Protein AF-A0A8J6G022-F1 (afdb_monomer_lite)

Radius of gyration: 21.15 Å; chains: 1; bounding box: 50×50×63 Å

pLDDT: mean 74.92, std 22.18, range [24.94, 97.0]

Secondary structure (DSSP, 8-state):
-HHHHHHHHHHHHHHHHHHGGGSPPP-TT--TT-HHHHHHHHHHHHHHHHHH-SSHHHHHHHHHHTEETTTTEEEETTTEEEEHHHHHHTT--HHHHHHHHHHHHHHHHHT--TTHHHHHHHHHHT-TTSTT-S-HHHHHHHHHHHHHHHHHHHHHHHHSS----S---S------S-----SS----------------

Structure (mmCIF, N/CA/C/O backbone):
data_AF-A0A8J6G022-F1
#
_entry.id   AF-A0A8J6G022-F1
#
loop_
_atom_site.group_PDB
_atom_site.id
_atom_site.type_symbol
_atom_site.label_atom_id
_atom_site.label_alt_id
_atom_site.label_comp_id
_atom_site.label_asym_id
_atom_site.label_entity_id
_atom_site.label_seq_id
_atom_site.pdbx_PDB_ins_code
_atom_site.Cartn_x
_atom_site.Cartn_y
_atom_site.Cartn_z
_atom_site.occupancy
_atom_site.B_iso_or_equiv
_atom_site.auth_seq_id
_atom_site.auth_comp_id
_atom_site.auth_asym_id
_atom_site.auth_atom_id
_atom_site.pdbx_PDB_model_num
ATOM 1 N N . MET A 1 1 ? -19.280 2.014 10.466 1.00 88.31 1 MET A N 1
ATOM 2 C CA . MET A 1 1 ? -17.931 2.559 10.210 1.00 88.31 1 MET A CA 1
ATOM 3 C C . MET A 1 1 ? -16.997 1.533 9.569 1.00 88.31 1 MET A C 1
ATOM 5 O O . MET A 1 1 ? -16.763 1.667 8.380 1.00 88.31 1 MET A O 1
ATOM 9 N N . ILE A 1 2 ? -16.526 0.490 10.271 1.00 85.94 2 ILE A N 1
ATOM 10 C CA . ILE A 1 2 ? -15.543 -0.486 9.731 1.00 85.94 2 ILE A CA 1
ATOM 11 C C . ILE A 1 2 ? -15.977 -1.081 8.380 1.00 85.94 2 ILE A C 1
ATOM 13 O O . ILE A 1 2 ? -15.243 -0.989 7.406 1.00 85.94 2 ILE A O 1
ATOM 17 N N . GLN A 1 3 ? -17.207 -1.595 8.274 1.00 86.75 3 GLN A N 1
ATOM 18 C CA . GLN A 1 3 ? -17.720 -2.148 7.010 1.00 86.75 3 GLN A CA 1
ATOM 19 C C . GLN A 1 3 ? -17.724 -1.139 5.851 1.00 86.75 3 GLN A C 1
ATOM 21 O O . GLN A 1 3 ? -17.515 -1.523 4.705 1.00 86.75 3 GLN A O 1
ATOM 26 N N . GLN A 1 4 ? -17.936 0.151 6.135 1.00 87.75 4 GLN A N 1
ATOM 27 C CA . GLN A 1 4 ? -17.878 1.191 5.108 1.00 87.75 4 GLN A CA 1
ATOM 28 C C . GLN A 1 4 ? -16.438 1.429 4.652 1.00 87.75 4 GLN A C 1
ATOM 30 O O . GLN A 1 4 ? -16.218 1.551 3.453 1.00 87.75 4 GLN A O 1
ATOM 35 N N . LEU A 1 5 ? -15.462 1.430 5.569 1.00 85.31 5 LEU A N 1
ATOM 36 C CA . LEU A 1 5 ? -14.042 1.523 5.212 1.00 85.31 5 LEU A CA 1
ATOM 37 C C . LEU A 1 5 ? -13.612 0.341 4.341 1.00 85.31 5 LEU A C 1
ATOM 39 O O . LEU A 1 5 ? -13.002 0.544 3.297 1.00 85.31 5 LEU A O 1
ATOM 43 N N . VAL A 1 6 ? -14.001 -0.881 4.717 1.00 85.75 6 VAL A N 1
ATOM 44 C CA . VAL A 1 6 ? -13.734 -2.087 3.919 1.00 85.75 6 VAL A CA 1
ATOM 45 C C . VAL A 1 6 ? -14.371 -1.970 2.532 1.00 85.75 6 VAL A C 1
ATOM 47 O O . VAL A 1 6 ? -13.710 -2.209 1.523 1.00 85.75 6 VAL A O 1
ATOM 50 N N . ALA A 1 7 ? -15.636 -1.550 2.452 1.00 84.56 7 ALA A N 1
ATOM 51 C CA . ALA A 1 7 ? -16.332 -1.383 1.179 1.00 84.56 7 ALA A CA 1
ATOM 52 C C . ALA A 1 7 ? -15.675 -0.318 0.285 1.00 84.56 7 ALA A C 1
ATOM 54 O O . ALA A 1 7 ? -15.511 -0.545 -0.915 1.00 84.56 7 ALA A O 1
ATOM 55 N N . VAL A 1 8 ? -15.266 0.818 0.857 1.00 83.88 8 VAL A N 1
ATOM 56 C CA . VAL A 1 8 ? -14.547 1.878 0.136 1.00 83.88 8 VAL A CA 1
ATOM 57 C C . VAL A 1 8 ? -13.191 1.369 -0.345 1.00 83.88 8 VAL A C 1
ATOM 59 O O . VAL A 1 8 ? -12.890 1.525 -1.525 1.00 83.88 8 VAL A O 1
ATOM 62 N N . GLN A 1 9 ? -12.423 0.678 0.502 1.00 80.56 9 GLN A N 1
ATOM 63 C CA . GLN A 1 9 ? -11.133 0.093 0.125 1.00 80.56 9 GLN A CA 1
ATOM 64 C C . GLN A 1 9 ? -11.281 -0.889 -1.043 1.00 80.56 9 GLN A C 1
ATOM 66 O O . GLN A 1 9 ? -10.523 -0.834 -2.012 1.00 80.56 9 GLN A O 1
ATOM 71 N N . LEU A 1 10 ? -12.282 -1.772 -0.987 1.00 80.88 10 LEU A N 1
ATOM 72 C CA . LEU A 1 10 ? -12.579 -2.712 -2.069 1.00 80.88 10 LEU A CA 1
ATOM 73 C C . LEU A 1 10 ? -12.987 -1.987 -3.354 1.00 80.88 10 LEU A C 1
ATOM 75 O O . LEU A 1 10 ? -12.568 -2.386 -4.440 1.00 80.88 10 LEU A O 1
ATOM 79 N N . GLN A 1 11 ? -13.774 -0.916 -3.248 1.00 83.00 11 GLN A N 1
ATOM 80 C CA . GLN A 1 11 ? -14.180 -0.120 -4.401 1.00 83.00 11 GLN A CA 1
ATOM 81 C C . GLN A 1 11 ? -13.000 0.627 -5.035 1.00 83.00 11 GLN A C 1
ATOM 83 O O . GLN A 1 11 ? -12.923 0.688 -6.261 1.00 83.00 11 GLN A O 1
ATOM 88 N N . CYS A 1 12 ? -12.084 1.174 -4.235 1.00 77.75 12 CYS A N 1
ATOM 89 C CA . CYS A 1 12 ? -10.858 1.804 -4.726 1.00 77.75 12 CYS A CA 1
ATOM 90 C C . CYS A 1 12 ? -9.970 0.778 -5.435 1.00 77.75 12 CYS A C 1
ATOM 92 O O . CYS A 1 12 ? -9.589 0.998 -6.581 1.00 77.75 12 CYS A O 1
ATOM 94 N N . ASN A 1 13 ? -9.767 -0.394 -4.827 1.00 76.38 13 ASN A N 1
ATOM 95 C CA . ASN A 1 13 ? -9.000 -1.487 -5.423 1.00 76.38 13 ASN A CA 1
ATOM 96 C C . ASN A 1 13 ? -9.596 -1.933 -6.777 1.00 76.38 13 ASN A C 1
ATOM 98 O O . ASN A 1 13 ? -8.867 -2.111 -7.748 1.00 76.38 13 ASN A O 1
ATOM 102 N N . LYS A 1 14 ? -10.933 -2.022 -6.888 1.00 75.69 14 LYS A N 1
ATOM 103 C CA . LYS A 1 14 ? -11.629 -2.308 -8.161 1.00 75.69 14 LYS A CA 1
ATOM 104 C C . LYS A 1 14 ? -11.318 -1.294 -9.262 1.00 75.69 14 LYS A C 1
ATOM 106 O O . LYS A 1 14 ? -11.171 -1.695 -10.413 1.00 75.69 14 LYS A O 1
ATOM 111 N N . ARG A 1 15 ? -11.228 -0.001 -8.932 1.00 72.75 15 ARG A N 1
ATOM 112 C CA . ARG A 1 15 ? -10.874 1.040 -9.911 1.00 72.75 15 ARG A CA 1
ATOM 113 C C . ARG A 1 15 ? -9.421 0.908 -10.351 1.00 72.75 15 ARG A C 1
ATOM 115 O O . ARG A 1 15 ? -9.183 0.899 -11.551 1.00 72.75 15 ARG A O 1
ATOM 122 N N . SER A 1 16 ? -8.498 0.699 -9.411 1.00 73.06 16 SER A N 1
ATOM 123 C CA . SER A 1 16 ? -7.073 0.499 -9.705 1.00 73.06 16 SER A CA 1
ATOM 124 C C . SER A 1 16 ? -6.829 -0.655 -10.689 1.00 73.06 16 SER A C 1
ATOM 126 O O . SER A 1 16 ? -5.992 -0.537 -11.580 1.00 73.06 16 SER A O 1
ATOM 128 N N . PHE A 1 17 ? -7.603 -1.746 -10.616 1.00 75.81 17 PHE A N 1
ATOM 129 C CA . PHE A 1 17 ? -7.497 -2.844 -11.591 1.00 75.81 17 PHE A CA 1
ATOM 130 C C . PHE A 1 17 ? -7.902 -2.448 -13.018 1.00 75.81 17 PHE A C 1
ATOM 132 O O . PHE A 1 17 ? -7.347 -2.976 -13.978 1.00 75.81 17 PHE A O 1
ATOM 139 N N . SER A 1 18 ? -8.827 -1.499 -13.193 1.00 80.00 18 SER A N 1
ATOM 140 C CA . SER A 1 18 ? -9.194 -1.005 -14.529 1.00 80.00 18 SER A CA 1
ATOM 141 C C . SER A 1 18 ? -8.052 -0.248 -15.215 1.00 80.00 18 SER A C 1
ATOM 143 O O . SER A 1 18 ? -8.079 -0.086 -16.437 1.00 80.00 18 SER A O 1
ATOM 145 N N . ASP A 1 19 ? -7.079 0.235 -14.444 1.00 81.38 19 ASP A N 1
ATOM 146 C CA . ASP A 1 19 ? -5.931 0.991 -14.941 1.00 81.38 19 ASP A CA 1
ATOM 147 C C . ASP A 1 19 ? -4.690 0.112 -15.152 1.00 81.38 19 ASP A C 1
ATOM 149 O O . ASP A 1 19 ? -3.771 0.522 -15.857 1.00 81.38 19 ASP A O 1
ATOM 153 N N . GLN A 1 20 ? -4.703 -1.135 -14.662 1.00 81.19 20 GLN A N 1
ATOM 154 C CA . GLN A 1 20 ? -3.655 -2.140 -14.874 1.00 81.19 20 GLN A CA 1
ATOM 155 C C . GLN A 1 20 ? -3.182 -2.278 -16.340 1.00 81.19 20 GLN A C 1
ATOM 157 O O . GLN A 1 20 ? -1.970 -2.295 -16.554 1.00 81.19 20 GLN A O 1
ATOM 162 N N . PRO A 1 21 ? -4.054 -2.325 -17.375 1.00 84.88 21 PRO A N 1
ATOM 163 C CA . PRO A 1 21 ? -3.599 -2.458 -18.764 1.00 84.88 21 PRO A CA 1
ATOM 164 C C . PRO A 1 21 ? -2.932 -1.195 -19.332 1.00 84.88 21 PRO A C 1
ATOM 166 O O . PRO A 1 21 ? -2.389 -1.244 -20.433 1.00 84.88 21 PRO A O 1
ATOM 169 N N . LYS A 1 22 ? -2.989 -0.061 -18.623 1.00 87.69 22 LYS A N 1
ATOM 170 C CA . LYS A 1 22 ? -2.360 1.202 -19.039 1.00 87.69 22 LYS A CA 1
ATOM 171 C C . LYS A 1 22 ? -0.916 1.323 -18.554 1.00 87.69 22 LYS A C 1
ATOM 173 O O . LYS A 1 22 ? -0.231 2.250 -18.971 1.00 87.69 22 LYS A O 1
ATOM 178 N N . VAL A 1 23 ? -0.480 0.415 -17.681 1.00 89.38 23 VAL A N 1
ATOM 179 C CA . VAL A 1 23 ? 0.857 0.427 -17.093 1.00 89.38 23 VAL A CA 1
ATOM 180 C C . VAL A 1 23 ? 1.896 0.066 -18.155 1.00 89.38 23 VAL A C 1
ATOM 182 O O . VAL A 1 23 ? 1.758 -0.929 -18.869 1.00 89.38 23 VAL A O 1
ATOM 185 N N . THR A 1 24 ? 2.964 0.855 -18.224 1.00 91.94 24 THR A N 1
ATOM 186 C CA . THR A 1 24 ? 4.173 0.616 -19.010 1.00 91.94 24 THR A CA 1
ATOM 187 C C . THR A 1 24 ? 4.624 -0.829 -18.810 1.00 91.94 24 THR A C 1
ATOM 189 O O . THR A 1 24 ? 4.824 -1.231 -17.675 1.00 91.94 24 THR A O 1
ATOM 192 N N . PRO A 1 25 ? 4.805 -1.652 -19.850 1.00 92.12 25 PRO A N 1
ATOM 193 C CA . PRO A 1 25 ? 5.105 -3.071 -19.670 1.00 92.12 25 PRO A CA 1
ATOM 194 C C . PRO A 1 25 ? 6.486 -3.299 -19.038 1.00 92.12 25 PRO A C 1
ATOM 196 O O . PRO A 1 25 ? 7.434 -2.556 -19.304 1.00 92.12 25 PRO A O 1
ATOM 199 N N . TRP A 1 26 ? 6.626 -4.367 -18.248 1.00 92.25 26 TRP A N 1
ATOM 200 C CA . TRP A 1 26 ? 7.924 -4.781 -17.710 1.00 92.25 26 TRP A CA 1
ATOM 201 C C . TRP A 1 26 ? 8.830 -5.337 -18.828 1.00 92.25 26 TRP A C 1
ATOM 203 O O . TRP A 1 26 ? 8.377 -6.177 -19.612 1.00 92.25 26 TRP A O 1
ATOM 213 N N . PRO A 1 27 ? 10.104 -4.913 -18.931 1.00 92.00 27 PRO A N 1
ATOM 214 C CA . PRO A 1 27 ? 11.002 -5.353 -19.997 1.00 92.00 27 PRO A CA 1
ATOM 215 C C . PRO A 1 27 ? 11.546 -6.769 -19.733 1.00 92.00 27 PRO A C 1
ATOM 217 O O . PRO A 1 27 ? 12.636 -6.950 -19.184 1.00 92.00 27 PRO A O 1
ATOM 220 N N . LEU A 1 28 ? 10.777 -7.787 -20.129 1.00 88.50 28 LEU A N 1
ATOM 221 C CA . LEU A 1 28 ? 11.142 -9.203 -19.996 1.00 88.50 28 LEU A CA 1
ATOM 222 C C . LEU A 1 28 ? 12.422 -9.535 -20.780 1.00 88.50 28 LEU A C 1
ATOM 224 O O . LEU A 1 28 ? 12.540 -9.213 -21.960 1.00 88.50 28 LEU A O 1
ATOM 228 N N . GLY A 1 29 ? 13.376 -10.204 -20.124 1.00 86.38 29 GLY A N 1
ATOM 229 C CA . GLY A 1 29 ? 14.628 -10.657 -20.746 1.00 86.38 29 GLY A CA 1
ATOM 230 C C . GLY A 1 29 ? 15.633 -9.549 -21.091 1.00 86.38 29 GLY A C 1
ATOM 231 O O . GLY A 1 29 ? 16.651 -9.833 -21.717 1.00 86.38 29 GLY A O 1
ATOM 232 N N . ALA A 1 30 ? 15.374 -8.297 -20.700 1.00 87.75 30 ALA A N 1
ATOM 233 C CA . ALA A 1 30 ? 16.303 -7.194 -20.920 1.00 87.75 30 ALA A CA 1
ATOM 234 C C . ALA A 1 30 ? 17.492 -7.239 -19.947 1.00 87.75 30 ALA A C 1
ATOM 236 O O . ALA A 1 30 ? 17.329 -7.588 -18.776 1.00 87.75 30 ALA A O 1
ATOM 237 N N . ASP A 1 31 ? 18.665 -6.803 -20.417 1.00 88.19 31 ASP A N 1
ATOM 238 C CA . ASP A 1 31 ? 19.887 -6.691 -19.612 1.00 88.19 31 ASP A CA 1
ATOM 239 C C . ASP A 1 31 ? 19.626 -5.909 -18.299 1.00 88.19 31 ASP A C 1
ATOM 241 O O . ASP A 1 31 ? 19.108 -4.782 -18.342 1.00 88.19 31 ASP A O 1
ATOM 245 N N . PRO A 1 32 ? 19.952 -6.475 -17.118 1.00 82.81 32 PRO A N 1
ATOM 246 C CA . PRO A 1 32 ? 19.845 -5.790 -15.832 1.00 82.81 32 PRO A CA 1
ATOM 247 C C . PRO A 1 32 ? 20.556 -4.434 -15.791 1.00 82.81 32 PRO A C 1
ATOM 249 O O . PRO A 1 32 ? 20.036 -3.505 -15.172 1.00 82.81 32 PRO A O 1
ATOM 252 N N . HIS A 1 33 ? 21.686 -4.292 -16.490 1.00 85.56 33 HIS A N 1
ATOM 253 C CA . HIS A 1 33 ? 22.513 -3.083 -16.477 1.00 85.56 33 HIS A CA 1
ATOM 254 C C . HIS A 1 33 ? 22.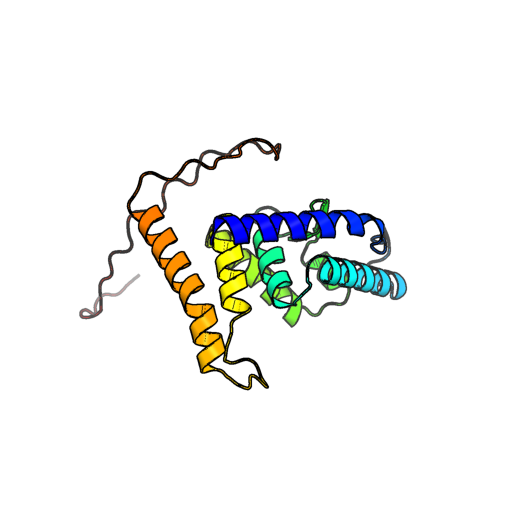177 -2.078 -17.589 1.00 85.56 33 HIS A C 1
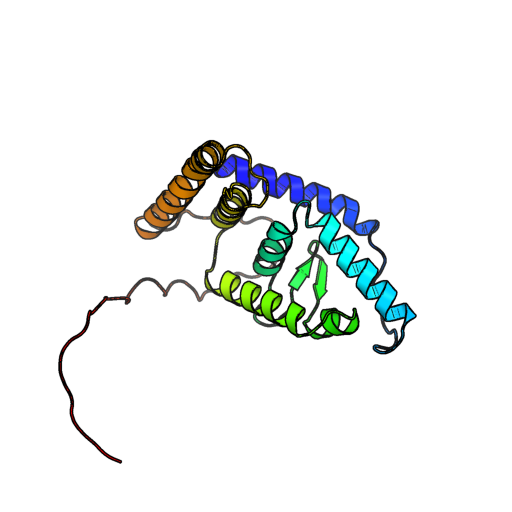ATOM 256 O O . HIS A 1 33 ? 22.751 -0.985 -17.625 1.00 85.56 33 HIS A O 1
ATOM 262 N N . SER A 1 34 ? 21.219 -2.392 -18.468 1.00 92.62 34 SER A N 1
ATOM 263 C CA . SER A 1 34 ? 20.798 -1.481 -19.532 1.00 92.62 34 SER A CA 1
ATOM 264 C C . SER A 1 34 ? 20.127 -0.227 -18.967 1.00 92.62 34 SER A C 1
ATOM 266 O O . SER A 1 34 ? 19.171 -0.292 -18.187 1.00 92.62 34 SER A O 1
ATOM 268 N N . ARG A 1 35 ? 20.610 0.945 -19.404 1.00 90.88 35 ARG A N 1
ATOM 269 C CA . ARG A 1 35 ? 20.074 2.247 -18.985 1.00 90.88 35 ARG A CA 1
ATOM 270 C C . ARG A 1 35 ? 18.606 2.410 -19.381 1.00 90.88 35 ARG A C 1
ATOM 272 O O . ARG A 1 35 ? 17.826 2.891 -18.560 1.00 90.88 35 ARG A O 1
ATOM 279 N N . ASP A 1 36 ? 18.254 1.998 -20.595 1.00 91.69 36 ASP A N 1
ATOM 280 C CA . ASP A 1 36 ? 16.898 2.131 -21.134 1.00 91.69 36 ASP A CA 1
ATOM 281 C C . ASP A 1 36 ? 15.940 1.161 -20.435 1.00 91.69 36 ASP A C 1
ATOM 283 O O . ASP A 1 36 ? 14.860 1.560 -19.999 1.00 91.69 36 ASP A O 1
ATOM 287 N N . ALA A 1 37 ? 16.377 -0.085 -20.210 1.00 91.81 37 ALA A N 1
ATOM 288 C CA . ALA A 1 37 ? 15.590 -1.073 -19.475 1.00 91.81 37 ALA A CA 1
ATOM 289 C C . ALA A 1 37 ? 15.343 -0.633 -18.026 1.00 91.81 37 ALA A C 1
ATOM 291 O O . ALA A 1 37 ? 14.224 -0.734 -17.531 1.00 91.81 37 ALA A O 1
ATOM 292 N N . ARG A 1 38 ? 16.358 -0.078 -17.352 1.00 91.69 38 ARG A N 1
ATOM 293 C CA . ARG A 1 38 ? 16.212 0.481 -16.003 1.00 91.69 38 ARG A CA 1
ATOM 294 C C . ARG A 1 38 ? 15.193 1.621 -15.964 1.00 91.69 38 ARG A C 1
ATOM 296 O O . ARG A 1 38 ? 14.353 1.639 -15.071 1.00 91.69 38 ARG A O 1
ATOM 303 N N . GLN A 1 39 ? 15.240 2.546 -16.926 1.00 93.06 39 GLN A N 1
ATOM 304 C CA . GLN A 1 39 ? 14.274 3.648 -17.003 1.00 93.06 39 GLN A CA 1
ATOM 305 C C . GLN A 1 39 ? 12.842 3.127 -17.183 1.00 93.06 39 GLN A C 1
ATOM 307 O O . GLN A 1 39 ? 11.919 3.641 -16.554 1.00 93.06 39 GLN A O 1
ATOM 312 N N . GLN A 1 40 ? 12.662 2.086 -17.995 1.00 93.94 40 GLN A N 1
ATOM 313 C CA . GLN A 1 40 ? 11.367 1.442 -18.196 1.00 93.94 40 GLN A CA 1
ATOM 314 C C . GLN A 1 40 ? 10.873 0.716 -16.935 1.00 93.94 40 GLN A C 1
ATOM 316 O O . GLN A 1 40 ? 9.712 0.876 -16.569 1.00 93.94 40 GLN A O 1
ATOM 321 N N . ARG A 1 41 ? 11.741 -0.027 -16.230 1.00 94.44 41 ARG A N 1
ATOM 322 C CA . ARG A 1 41 ? 11.405 -0.659 -14.937 1.00 94.44 41 ARG A CA 1
ATOM 323 C C . ARG A 1 41 ? 10.991 0.384 -13.898 1.00 94.44 41 ARG A C 1
ATOM 325 O O . ARG A 1 41 ? 9.999 0.192 -13.204 1.00 94.44 41 ARG A O 1
ATOM 332 N N . LEU A 1 42 ? 11.707 1.508 -13.825 1.00 91.25 42 LEU A N 1
ATOM 333 C CA . LEU A 1 42 ? 11.362 2.609 -12.926 1.00 91.25 42 LEU A CA 1
ATOM 334 C C . LEU A 1 42 ? 10.009 3.238 -13.278 1.00 91.25 42 LEU A C 1
ATOM 336 O O . LEU A 1 42 ? 9.212 3.491 -12.376 1.00 91.25 42 LEU A O 1
ATOM 340 N N . ALA A 1 43 ? 9.741 3.478 -14.566 1.00 90.75 43 ALA A N 1
ATOM 341 C CA . ALA A 1 43 ? 8.454 4.000 -15.027 1.00 90.75 43 ALA A CA 1
ATOM 342 C C . ALA A 1 43 ? 7.313 3.041 -14.665 1.00 90.75 43 ALA A C 1
ATOM 344 O O . ALA A 1 43 ? 6.335 3.454 -14.050 1.00 90.75 43 ALA A O 1
ATOM 345 N N . HIS A 1 44 ? 7.500 1.749 -14.937 1.00 91.50 44 HIS A N 1
ATOM 346 C CA . HIS A 1 44 ? 6.561 0.697 -14.573 1.00 91.50 44 HIS A CA 1
ATOM 347 C C . HIS A 1 44 ? 6.260 0.670 -13.063 1.00 91.50 44 HIS A C 1
ATOM 349 O O . HIS A 1 44 ? 5.098 0.752 -12.670 1.00 91.50 44 HIS A O 1
ATOM 355 N N . LEU A 1 45 ? 7.286 0.618 -12.202 1.00 88.81 45 LEU A N 1
ATOM 356 C CA . LEU A 1 45 ? 7.090 0.623 -10.744 1.00 88.81 45 LEU A CA 1
ATOM 357 C C . LEU A 1 45 ? 6.438 1.921 -10.252 1.00 88.81 45 LEU A C 1
ATOM 359 O O . LEU A 1 45 ? 5.596 1.882 -9.359 1.00 88.81 45 LEU A O 1
ATOM 363 N N . THR A 1 46 ? 6.797 3.063 -10.840 1.00 85.81 46 THR A N 1
ATOM 364 C CA . THR A 1 46 ? 6.196 4.362 -10.506 1.00 85.81 46 THR A CA 1
ATOM 365 C C . THR A 1 46 ? 4.711 4.398 -10.859 1.00 85.81 46 THR A C 1
ATOM 367 O O . THR A 1 46 ? 3.905 4.858 -10.058 1.00 85.81 46 THR A O 1
ATOM 370 N N . GLU A 1 47 ? 4.321 3.894 -12.027 1.00 87.12 47 GLU A N 1
ATOM 371 C CA . GLU A 1 47 ? 2.918 3.834 -12.443 1.00 87.12 47 GLU A CA 1
ATOM 372 C C . GLU A 1 47 ? 2.110 2.852 -11.592 1.00 87.12 47 GLU A C 1
ATOM 374 O O . GLU A 1 47 ? 1.003 3.183 -11.168 1.00 87.12 47 GLU A O 1
ATOM 379 N N . LEU A 1 48 ? 2.680 1.686 -11.261 1.00 83.38 48 LEU A N 1
ATOM 380 C CA . LEU A 1 48 ? 2.074 0.757 -10.307 1.00 83.38 48 LEU A CA 1
ATOM 381 C C . LEU A 1 48 ? 1.885 1.395 -8.934 1.00 83.38 48 LEU A C 1
ATOM 383 O O . LEU A 1 48 ? 0.839 1.183 -8.314 1.00 83.38 48 LEU A O 1
ATOM 387 N N . ALA A 1 49 ? 2.866 2.176 -8.473 1.00 77.12 49 ALA A N 1
ATOM 388 C CA . ALA A 1 49 ? 2.741 2.952 -7.254 1.00 77.12 49 ALA A CA 1
ATOM 389 C C . ALA A 1 49 ? 1.582 3.937 -7.410 1.00 77.12 49 ALA A C 1
ATOM 391 O O . ALA A 1 49 ? 0.593 3.768 -6.725 1.00 77.12 49 ALA A O 1
ATOM 392 N N . ILE A 1 50 ? 1.601 4.860 -8.370 1.00 76.19 50 ILE A N 1
ATOM 393 C CA . ILE A 1 50 ? 0.536 5.866 -8.555 1.00 76.19 50 ILE A CA 1
ATOM 394 C C . ILE A 1 50 ? -0.870 5.239 -8.617 1.00 76.19 50 ILE A C 1
ATOM 396 O O . ILE A 1 50 ? -1.783 5.721 -7.952 1.00 76.19 50 ILE A O 1
ATOM 400 N N . ILE A 1 51 ? -1.056 4.142 -9.358 1.00 74.00 51 ILE A N 1
ATOM 401 C CA . ILE A 1 51 ? -2.355 3.452 -9.467 1.00 74.00 51 ILE A CA 1
ATOM 402 C C . ILE A 1 51 ? -2.763 2.782 -8.145 1.00 74.00 51 ILE A C 1
ATOM 404 O O . ILE A 1 51 ? -3.952 2.695 -7.824 1.00 74.00 51 ILE A O 1
ATOM 408 N N . SER A 1 52 ? -1.792 2.305 -7.367 1.00 66.88 52 SER A N 1
ATOM 409 C CA . SER A 1 52 ? -2.029 1.714 -6.045 1.00 66.88 52 SER A CA 1
ATOM 410 C C . SER A 1 52 ? -2.136 2.768 -4.928 1.00 66.88 52 SER A C 1
ATOM 412 O O . SER A 1 52 ? -2.484 2.415 -3.806 1.00 66.88 52 SER A O 1
ATOM 414 N N . VAL A 1 53 ? -1.801 4.036 -5.201 1.00 64.81 53 VAL A N 1
ATOM 415 C CA . VAL A 1 53 ? -1.375 5.030 -4.203 1.00 64.81 53 VAL A CA 1
ATOM 416 C C . VAL A 1 53 ? -1.913 6.404 -4.576 1.00 64.81 53 VAL A C 1
ATOM 418 O O . VAL A 1 53 ? -1.230 7.208 -5.209 1.00 64.81 53 VAL A O 1
ATOM 421 N N . GLN A 1 54 ? -3.123 6.727 -4.128 1.00 54.00 54 GLN A N 1
ATOM 422 C CA . GLN A 1 54 ? -3.528 8.132 -4.111 1.00 54.00 54 GLN A CA 1
ATOM 423 C C . GLN A 1 54 ? -2.905 8.902 -2.922 1.00 54.00 54 GLN A C 1
ATOM 425 O O . GLN A 1 54 ? -2.936 10.124 -2.964 1.00 54.00 54 GLN A O 1
ATOM 430 N N . GLU A 1 55 ? -2.233 8.237 -1.959 1.00 53.16 55 GLU A N 1
ATOM 431 C CA . GLU A 1 55 ? -1.249 8.831 -1.023 1.00 53.16 55 GLU A CA 1
ATOM 432 C C . GLU A 1 55 ? -0.149 7.821 -0.612 1.00 53.16 55 GLU A C 1
ATOM 434 O O . GLU A 1 55 ? -0.448 6.677 -0.283 1.00 53.16 55 GLU A O 1
ATOM 439 N N . ILE A 1 56 ? 1.132 8.238 -0.609 1.00 54.84 56 ILE A N 1
ATOM 440 C CA . ILE A 1 56 ? 2.367 7.411 -0.460 1.00 54.84 56 ILE A CA 1
ATOM 441 C C . ILE A 1 56 ? 2.374 6.462 0.751 1.00 54.84 56 ILE A C 1
ATOM 443 O O . ILE A 1 56 ? 3.051 5.435 0.734 1.00 54.84 56 ILE A O 1
ATOM 447 N N . VAL A 1 57 ? 1.613 6.763 1.797 1.00 59.31 57 VAL A N 1
ATOM 448 C CA . VAL A 1 57 ? 1.530 5.905 2.986 1.00 59.31 57 VAL A CA 1
ATOM 449 C C . VAL A 1 57 ? 0.740 4.624 2.707 1.00 59.31 57 VAL A C 1
ATOM 451 O O . VAL A 1 57 ? 1.109 3.548 3.183 1.00 59.31 57 VAL A O 1
ATOM 454 N N . ASP A 1 58 ? -0.280 4.698 1.857 1.00 57.03 58 ASP A N 1
ATOM 455 C CA . ASP A 1 58 ? -1.060 3.526 1.469 1.00 57.03 58 ASP A CA 1
ATOM 456 C C . ASP A 1 58 ? -0.235 2.566 0.618 1.00 57.03 58 ASP A C 1
ATOM 458 O O . ASP A 1 58 ? -0.457 1.362 0.685 1.00 57.03 58 ASP A O 1
ATOM 462 N N . PHE A 1 59 ? 0.789 3.058 -0.090 1.00 62.78 59 PHE A N 1
ATOM 463 C CA . PHE A 1 59 ? 1.745 2.210 -0.804 1.00 62.78 59 PHE A CA 1
ATOM 464 C C . PHE A 1 59 ? 2.447 1.232 0.127 1.00 62.78 59 PHE A C 1
ATOM 466 O O . PHE A 1 59 ? 2.466 0.034 -0.136 1.00 62.78 59 PHE A O 1
ATOM 473 N N . ALA A 1 60 ? 3.031 1.748 1.212 1.00 63.62 60 ALA A N 1
ATOM 474 C CA . ALA A 1 60 ? 3.788 0.942 2.157 1.00 63.62 60 ALA A CA 1
ATOM 475 C C . ALA A 1 60 ? 2.867 -0.081 2.830 1.00 63.62 60 ALA A C 1
ATOM 477 O O . ALA A 1 60 ? 3.217 -1.255 2.935 1.00 63.62 60 ALA A O 1
ATOM 478 N N . ASN A 1 61 ? 1.651 0.335 3.196 1.00 66.19 61 ASN A N 1
ATOM 479 C CA . ASN A 1 61 ? 0.635 -0.553 3.758 1.00 66.19 61 ASN A CA 1
ATOM 480 C C . ASN A 1 61 ? 0.145 -1.612 2.756 1.00 66.19 61 ASN A C 1
ATOM 482 O O . ASN A 1 61 ? -0.066 -2.767 3.126 1.00 66.19 61 ASN A O 1
ATOM 486 N N . GLN A 1 62 ? -0.006 -1.260 1.480 1.00 67.06 62 GLN A N 1
ATOM 487 C CA . GLN A 1 62 ? -0.439 -2.183 0.434 1.00 67.06 62 GLN A CA 1
ATOM 488 C C . GLN A 1 62 ? 0.678 -3.164 0.049 1.00 67.06 62 GLN A C 1
ATOM 490 O O . GLN A 1 62 ? 0.402 -4.346 -0.153 1.00 67.06 62 GLN A O 1
ATOM 495 N N . ALA A 1 63 ? 1.930 -2.701 0.009 1.00 67.00 63 ALA A N 1
ATOM 496 C CA . ALA A 1 63 ? 3.119 -3.529 -0.170 1.00 67.00 63 ALA A CA 1
ATOM 497 C C . ALA A 1 63 ? 3.244 -4.556 0.961 1.00 67.00 63 ALA A C 1
ATOM 499 O O . ALA A 1 63 ? 3.387 -5.748 0.703 1.00 67.00 63 ALA A O 1
ATOM 500 N N . ALA A 1 64 ? 3.056 -4.105 2.200 1.00 75.44 64 ALA A N 1
ATOM 501 C CA . ALA A 1 64 ? 2.973 -4.956 3.376 1.00 75.44 64 ALA A CA 1
ATOM 502 C C . ALA A 1 64 ? 1.863 -6.009 3.287 1.00 75.44 64 ALA A C 1
ATOM 504 O O . ALA A 1 64 ? 2.096 -7.184 3.559 1.00 75.44 64 ALA A O 1
ATOM 505 N N . ARG A 1 65 ? 0.658 -5.611 2.869 1.00 76.31 65 ARG A N 1
ATOM 506 C CA . ARG A 1 65 ? -0.481 -6.527 2.710 1.00 76.31 65 ARG A CA 1
ATOM 507 C C . ARG A 1 65 ? -0.253 -7.577 1.619 1.00 76.31 65 ARG A C 1
ATOM 509 O O . ARG A 1 65 ? -0.864 -8.640 1.656 1.00 76.31 65 ARG A O 1
ATOM 516 N N . ARG A 1 66 ? 0.566 -7.270 0.614 1.00 82.06 66 ARG A N 1
ATOM 517 C CA . ARG A 1 66 ? 0.816 -8.136 -0.551 1.00 82.06 66 ARG A CA 1
ATOM 518 C C . ARG A 1 66 ? 2.218 -8.721 -0.575 1.00 82.06 66 ARG A C 1
ATOM 520 O O . ARG A 1 66 ? 2.685 -9.159 -1.627 1.00 82.06 66 ARG A O 1
ATOM 527 N N . TYR A 1 67 ? 2.861 -8.730 0.583 1.00 88.00 67 TYR A N 1
ATOM 528 C CA . TYR A 1 67 ? 4.126 -9.395 0.794 1.00 88.00 67 TYR A CA 1
ATOM 529 C C . TYR A 1 67 ? 3.914 -10.896 0.978 1.00 88.00 67 TYR A C 1
ATOM 531 O O . TYR A 1 67 ? 3.149 -11.328 1.843 1.00 88.00 67 TYR A O 1
ATOM 539 N N . ASN A 1 68 ? 4.620 -11.686 0.176 1.00 87.06 68 ASN A N 1
ATOM 540 C CA . ASN A 1 68 ? 4.716 -13.127 0.339 1.00 87.06 68 ASN A CA 1
ATOM 541 C C . ASN A 1 68 ? 6.012 -13.458 1.093 1.00 87.06 68 ASN A C 1
ATOM 543 O O . ASN A 1 68 ? 7.107 -13.132 0.631 1.00 87.06 68 ASN A O 1
ATOM 547 N N . HIS A 1 69 ? 5.884 -14.100 2.258 1.00 85.31 69 HIS A N 1
ATOM 548 C CA . HIS A 1 69 ? 7.028 -14.463 3.095 1.00 85.31 69 HIS A CA 1
ATOM 549 C C . HIS A 1 69 ? 7.892 -15.578 2.495 1.00 85.31 69 HIS A C 1
ATOM 551 O O . HIS A 1 69 ? 9.104 -15.540 2.674 1.00 85.31 69 HIS A O 1
ATOM 557 N N . GLU A 1 70 ? 7.300 -16.534 1.778 1.00 86.06 70 GLU A N 1
ATOM 558 C CA . GLU A 1 70 ? 8.024 -17.672 1.200 1.00 86.06 70 GLU A CA 1
ATOM 559 C C . GLU A 1 70 ? 8.927 -17.241 0.045 1.00 86.06 70 GLU A C 1
ATOM 561 O O . GLU A 1 70 ? 10.050 -17.721 -0.081 1.00 86.06 70 GLU A O 1
ATOM 566 N N . THR A 1 71 ? 8.442 -16.320 -0.789 1.00 88.75 71 THR A N 1
ATOM 567 C CA . THR A 1 71 ? 9.176 -15.850 -1.972 1.00 88.75 71 THR A CA 1
ATOM 568 C C . THR A 1 71 ? 9.915 -14.534 -1.742 1.00 88.75 71 THR A C 1
ATOM 570 O O . THR A 1 71 ? 10.626 -14.088 -2.633 1.00 88.75 71 THR A O 1
ATOM 573 N N . GLU A 1 72 ? 9.716 -13.885 -0.592 1.00 91.12 72 GLU A N 1
ATOM 574 C CA . GLU A 1 72 ? 10.202 -12.532 -0.286 1.00 91.12 72 GLU A CA 1
ATOM 575 C C . GLU A 1 72 ? 9.881 -11.506 -1.390 1.00 91.12 72 GLU A C 1
ATOM 577 O O . GLU A 1 72 ? 10.714 -10.673 -1.753 1.00 91.12 72 GLU A O 1
ATOM 582 N N . CYS A 1 73 ? 8.653 -11.552 -1.916 1.00 92.44 73 CYS A N 1
ATOM 583 C CA . CYS A 1 73 ? 8.199 -10.674 -2.998 1.00 92.44 73 CYS A CA 1
ATOM 584 C C . CYS A 1 73 ? 6.982 -9.839 -2.596 1.00 92.44 73 CYS A C 1
ATOM 586 O O . CYS A 1 73 ? 6.178 -10.249 -1.758 1.00 92.44 73 CYS A O 1
ATOM 588 N N . ILE A 1 74 ? 6.808 -8.691 -3.251 1.00 90.88 74 ILE A N 1
ATOM 589 C CA . ILE A 1 74 ? 5.639 -7.815 -3.119 1.00 90.88 74 ILE A CA 1
ATOM 590 C C . ILE A 1 74 ? 4.812 -7.897 -4.404 1.00 90.88 74 ILE A C 1
ATOM 592 O O . ILE A 1 74 ? 5.358 -7.758 -5.497 1.00 90.88 74 ILE A O 1
ATOM 596 N N . THR A 1 75 ? 3.499 -8.099 -4.274 1.00 88.00 75 THR A N 1
ATOM 597 C CA . THR A 1 75 ? 2.577 -8.207 -5.418 1.00 88.00 75 THR A CA 1
ATOM 598 C C . THR A 1 75 ? 1.693 -6.964 -5.572 1.00 88.00 75 THR A C 1
ATOM 600 O O . THR A 1 75 ? 0.809 -6.695 -4.755 1.00 88.00 75 THR A O 1
ATOM 603 N N . PHE A 1 76 ? 1.863 -6.232 -6.670 1.00 84.12 76 PHE A N 1
ATOM 604 C CA . PHE A 1 76 ? 1.011 -5.114 -7.077 1.00 84.12 76 PHE A CA 1
ATOM 605 C C . PHE A 1 76 ? -0.107 -5.570 -8.010 1.00 84.12 76 PHE A C 1
ATOM 607 O O . PHE A 1 76 ? 0.042 -6.541 -8.744 1.00 84.12 76 PHE A O 1
ATOM 614 N N . LEU A 1 77 ? -1.246 -4.868 -7.963 1.00 77.81 77 LEU A N 1
ATOM 615 C CA . LEU A 1 77 ? -2.408 -5.074 -8.845 1.00 77.81 77 LEU A CA 1
ATOM 616 C C . LEU A 1 77 ? -2.737 -6.557 -9.134 1.00 77.81 77 LEU A C 1
ATOM 618 O O . LEU A 1 77 ? -3.122 -6.899 -10.242 1.00 77.81 77 LEU A O 1
ATOM 622 N N . LYS A 1 78 ? -2.625 -7.415 -8.105 1.00 75.56 78 LYS A N 1
ATOM 623 C CA . LYS A 1 78 ? -2.887 -8.871 -8.101 1.00 75.56 78 LYS A CA 1
ATOM 624 C C . LYS A 1 78 ? -1.860 -9.742 -8.836 1.00 75.56 78 LYS A C 1
ATOM 626 O O . LYS A 1 78 ? -1.517 -10.785 -8.292 1.00 75.56 78 LYS A O 1
ATOM 631 N N . ASP A 1 79 ? -1.347 -9.308 -9.982 1.00 83.56 79 ASP A N 1
ATOM 632 C CA . ASP A 1 79 ? -0.577 -10.192 -10.875 1.00 83.56 79 ASP A CA 1
ATOM 633 C C . ASP A 1 79 ? 0.895 -9.783 -11.047 1.00 83.56 79 ASP A C 1
ATOM 635 O O . ASP A 1 79 ? 1.672 -10.486 -11.692 1.00 83.56 79 ASP A O 1
ATOM 639 N N . PHE A 1 80 ? 1.296 -8.640 -10.488 1.00 87.12 80 PHE A N 1
ATOM 640 C CA . PHE A 1 80 ? 2.628 -8.079 -10.678 1.00 87.12 80 PHE A CA 1
ATOM 641 C C . PHE A 1 80 ? 3.501 -8.277 -9.440 1.00 87.12 80 PHE A C 1
ATOM 643 O O . PHE A 1 80 ? 3.505 -7.451 -8.529 1.00 87.12 80 PHE A O 1
ATOM 650 N N . THR A 1 81 ? 4.232 -9.388 -9.402 1.00 90.94 81 THR A N 1
ATOM 651 C CA . THR A 1 81 ? 5.078 -9.783 -8.268 1.00 90.94 81 THR A CA 1
ATOM 652 C C . THR A 1 81 ? 6.543 -9.424 -8.510 1.00 90.94 81 THR A C 1
ATOM 654 O O . THR A 1 81 ? 7.112 -9.827 -9.521 1.00 90.94 81 THR A O 1
ATOM 657 N N . TYR A 1 82 ? 7.162 -8.722 -7.556 1.00 92.50 82 TYR A N 1
ATOM 658 C CA . TYR A 1 82 ? 8.559 -8.278 -7.636 1.00 92.50 82 TYR A CA 1
ATOM 659 C C . TYR A 1 82 ? 9.347 -8.610 -6.371 1.00 92.50 82 TYR A C 1
ATOM 661 O O . TYR A 1 82 ? 8.863 -8.429 -5.249 1.00 92.50 82 TYR A O 1
ATOM 669 N N . SER A 1 83 ? 10.583 -9.045 -6.573 1.00 93.69 83 SER A N 1
ATOM 670 C CA . SER A 1 83 ? 11.596 -9.296 -5.547 1.00 93.69 83 SER A CA 1
ATOM 671 C C . SER A 1 83 ? 12.378 -8.026 -5.197 1.00 93.69 83 SER A C 1
ATOM 673 O O . SER A 1 83 ? 12.300 -7.017 -5.897 1.00 93.69 83 SER A O 1
ATOM 675 N N . LYS A 1 84 ? 13.205 -8.069 -4.146 1.00 93.50 84 LYS A N 1
ATOM 676 C CA . LYS A 1 84 ? 14.155 -6.979 -3.844 1.00 93.50 84 LYS A CA 1
ATOM 677 C C . LYS A 1 84 ? 15.074 -6.648 -5.025 1.00 93.50 84 LYS A C 1
ATOM 679 O O . LYS A 1 84 ? 15.351 -5.472 -5.272 1.00 93.50 84 LYS A O 1
ATOM 684 N N . ASP A 1 85 ? 15.512 -7.667 -5.761 1.00 93.56 85 ASP A N 1
ATOM 685 C CA . ASP A 1 85 ? 16.406 -7.502 -6.907 1.00 93.56 85 ASP A CA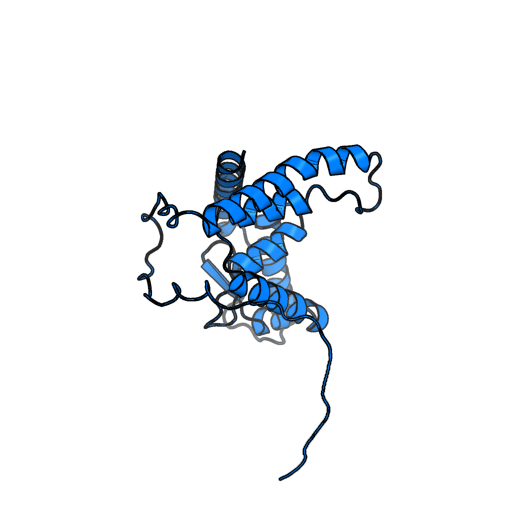 1
ATOM 686 C C . ASP A 1 85 ? 15.720 -6.768 -8.061 1.00 93.56 85 ASP A C 1
ATOM 688 O O . ASP A 1 85 ? 16.348 -5.944 -8.727 1.00 93.56 85 ASP A O 1
ATOM 692 N N . ASP A 1 86 ? 14.416 -6.974 -8.253 1.00 93.81 86 ASP A N 1
ATOM 693 C CA . ASP A 1 86 ? 13.641 -6.237 -9.253 1.00 93.81 86 ASP A CA 1
ATOM 694 C C . ASP A 1 86 ? 13.603 -4.738 -8.931 1.00 93.81 86 ASP A C 1
ATOM 696 O O . ASP A 1 86 ? 13.857 -3.912 -9.813 1.00 93.81 86 ASP A O 1
ATOM 700 N N . PHE A 1 87 ? 13.387 -4.376 -7.661 1.00 91.31 87 PHE A N 1
ATOM 701 C CA . PHE A 1 87 ? 13.446 -2.982 -7.208 1.00 91.31 87 PHE A CA 1
ATOM 702 C C . PHE A 1 87 ? 14.850 -2.389 -7.400 1.00 91.31 87 PHE A C 1
ATOM 704 O O . PHE A 1 87 ? 14.989 -1.261 -7.881 1.00 91.31 87 PHE A O 1
ATOM 711 N N . HIS A 1 88 ? 15.900 -3.150 -7.087 1.00 93.06 88 HIS A N 1
ATOM 712 C CA . HIS A 1 88 ? 17.282 -2.717 -7.296 1.00 93.06 88 HIS A CA 1
ATOM 713 C C . HIS A 1 88 ? 17.598 -2.525 -8.789 1.00 93.06 88 HIS A C 1
ATOM 715 O O . HIS A 1 88 ? 18.192 -1.523 -9.188 1.00 93.06 88 HIS A O 1
ATOM 721 N N . SER A 1 89 ? 17.122 -3.428 -9.650 1.00 91.75 89 SER A N 1
ATOM 722 C CA . SER A 1 89 ? 17.281 -3.349 -11.108 1.00 91.75 89 SER A CA 1
ATOM 723 C C . SER A 1 89 ? 16.502 -2.193 -11.749 1.00 91.75 89 SER A C 1
ATOM 725 O O . SER A 1 89 ? 16.826 -1.769 -12.864 1.00 91.75 89 SER A O 1
ATOM 727 N N . ALA A 1 90 ? 15.497 -1.659 -11.048 1.00 91.44 90 ALA A N 1
ATOM 728 C CA . ALA A 1 90 ? 14.804 -0.421 -11.394 1.00 91.44 90 ALA A CA 1
ATOM 729 C C . ALA A 1 90 ? 15.583 0.837 -10.964 1.00 91.44 90 ALA A C 1
ATOM 731 O O . ALA A 1 90 ? 15.171 1.957 -11.258 1.00 91.44 90 ALA A O 1
ATOM 732 N N . GLY A 1 91 ? 16.739 0.673 -10.316 1.00 90.56 91 GLY A N 1
ATOM 733 C CA . GLY A 1 91 ? 17.605 1.764 -9.877 1.00 90.56 91 GLY A CA 1
ATOM 734 C C . GLY A 1 91 ? 17.231 2.353 -8.520 1.00 90.56 91 GLY A C 1
ATOM 735 O O . GLY A 1 91 ? 17.725 3.432 -8.191 1.00 90.56 91 GLY A O 1
ATOM 736 N N . LEU A 1 92 ? 16.377 1.680 -7.745 1.00 89.88 92 LEU A N 1
ATOM 7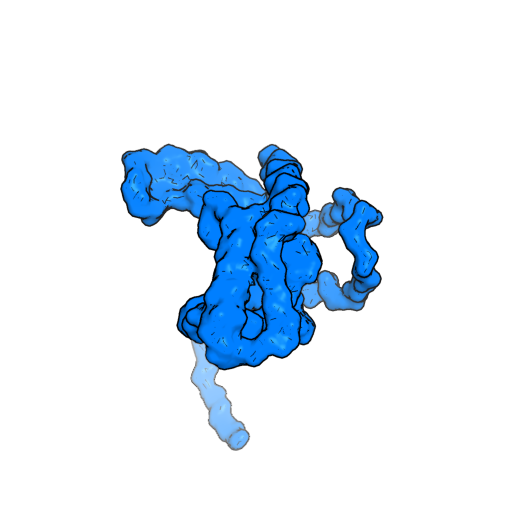37 C CA . LEU A 1 92 ? 16.093 2.075 -6.370 1.00 89.88 92 LEU A CA 1
ATOM 738 C C . LEU A 1 92 ? 17.278 1.712 -5.468 1.00 89.88 92 LEU A C 1
ATOM 740 O O . LEU A 1 92 ? 17.918 0.675 -5.632 1.00 89.88 92 LEU A O 1
ATOM 744 N N . GLN A 1 93 ? 17.582 2.598 -4.524 1.00 91.88 93 GLN A N 1
ATOM 745 C CA . GLN A 1 93 ? 18.707 2.429 -3.609 1.00 91.88 93 GLN A CA 1
ATOM 746 C C . GLN A 1 93 ? 18.377 1.409 -2.519 1.00 91.88 93 GLN A C 1
ATOM 748 O O . GLN A 1 93 ? 17.235 1.319 -2.068 1.00 91.88 93 GLN A O 1
ATOM 753 N N . VAL A 1 94 ? 19.379 0.661 -2.059 1.00 90.94 94 VAL A N 1
ATOM 754 C CA . VAL A 1 94 ? 19.206 -0.381 -1.033 1.00 90.94 94 VAL A CA 1
ATOM 755 C C . VAL A 1 94 ? 18.671 0.209 0.275 1.00 90.94 94 VAL A C 1
ATOM 757 O O . VAL A 1 94 ? 17.823 -0.397 0.926 1.00 90.94 94 VAL A O 1
ATOM 760 N N . GLU A 1 95 ? 19.088 1.428 0.609 1.00 91.44 95 GLU A N 1
ATOM 761 C CA . GLU A 1 95 ? 18.643 2.212 1.763 1.00 91.44 95 GLU A CA 1
ATOM 762 C C . GLU A 1 95 ? 17.153 2.578 1.696 1.00 91.44 95 GLU A C 1
ATOM 764 O O . GLU A 1 95 ? 16.548 2.879 2.719 1.00 91.44 95 GLU A O 1
ATOM 769 N N . PHE A 1 96 ? 16.551 2.530 0.505 1.00 87.94 96 PHE A N 1
ATOM 770 C CA . PHE A 1 96 ? 15.113 2.694 0.299 1.00 87.94 96 PHE A CA 1
ATOM 771 C C . PHE A 1 96 ? 14.388 1.344 0.216 1.00 87.94 96 PHE A C 1
ATOM 773 O O . PHE A 1 96 ? 13.313 1.176 0.790 1.00 87.94 96 PHE A O 1
ATOM 780 N N . ILE A 1 97 ? 14.986 0.361 -0.463 1.00 90.44 97 ILE A N 1
ATOM 781 C CA . ILE A 1 97 ? 14.394 -0.968 -0.667 1.00 90.44 97 ILE A CA 1
ATOM 782 C C . ILE A 1 97 ? 14.266 -1.725 0.657 1.00 90.44 97 ILE A C 1
ATOM 784 O O . ILE A 1 97 ? 13.199 -2.260 0.958 1.00 90.44 97 ILE A O 1
ATOM 788 N N . ASN A 1 98 ? 15.335 -1.785 1.455 1.00 92.25 98 ASN A N 1
ATOM 789 C CA . ASN A 1 98 ? 15.353 -2.594 2.674 1.00 92.25 98 ASN A CA 1
ATOM 790 C C . ASN A 1 98 ? 14.253 -2.189 3.666 1.00 92.25 98 ASN A C 1
ATOM 792 O O . ASN A 1 98 ? 13.490 -3.079 4.048 1.00 92.25 98 ASN A O 1
ATOM 796 N N . PRO A 1 99 ? 14.065 -0.894 3.994 1.00 90.19 99 PRO A N 1
ATOM 797 C CA . PRO A 1 99 ? 12.976 -0.477 4.872 1.00 90.19 99 PRO A CA 1
ATOM 798 C C . PRO A 1 99 ? 11.582 -0.888 4.385 1.00 90.19 99 PRO A C 1
ATOM 800 O O . PRO A 1 99 ? 10.753 -1.288 5.199 1.00 90.19 99 PRO A O 1
ATOM 803 N N . ILE A 1 100 ? 11.310 -0.847 3.073 1.00 87.94 100 ILE A N 1
ATOM 804 C CA . ILE A 1 100 ? 10.008 -1.264 2.518 1.00 87.94 100 ILE A CA 1
ATOM 805 C C . ILE A 1 100 ? 9.758 -2.748 2.792 1.00 87.94 100 ILE A C 1
ATOM 807 O O . ILE A 1 100 ? 8.675 -3.126 3.242 1.00 87.94 100 ILE A O 1
ATOM 811 N N . PHE A 1 101 ? 10.749 -3.600 2.536 1.00 90.06 101 PHE A N 1
ATOM 812 C CA . PHE A 1 101 ? 10.616 -5.045 2.726 1.00 90.06 101 PHE A CA 1
ATOM 813 C C . PHE A 1 101 ? 10.633 -5.452 4.204 1.00 90.06 101 PHE A C 1
ATOM 815 O O . PHE A 1 101 ? 9.921 -6.377 4.591 1.00 90.06 101 PHE A O 1
ATOM 822 N N . GLU A 1 102 ? 11.406 -4.764 5.043 1.00 90.19 102 GLU A N 1
ATOM 823 C CA . GLU A 1 102 ? 11.404 -4.956 6.497 1.00 90.19 102 GLU A CA 1
ATOM 824 C C . GLU A 1 102 ? 10.049 -4.585 7.100 1.00 90.19 102 GLU A C 1
ATOM 826 O O . GLU A 1 102 ? 9.463 -5.385 7.832 1.00 90.19 102 GLU A O 1
ATOM 831 N N . PHE A 1 103 ? 9.503 -3.426 6.720 1.00 85.94 103 PHE A N 1
ATOM 832 C CA . PHE A 1 103 ? 8.152 -3.018 7.092 1.00 85.94 103 PHE A CA 1
ATOM 833 C C . PHE A 1 103 ? 7.114 -4.040 6.620 1.00 85.94 103 PHE A C 1
ATOM 835 O O . PHE A 1 103 ? 6.259 -4.471 7.393 1.00 85.94 103 PHE A O 1
ATOM 842 N N . SER A 1 104 ? 7.229 -4.487 5.368 1.00 87.56 104 SER A N 1
ATOM 843 C CA . SER A 1 104 ? 6.305 -5.458 4.786 1.00 87.56 104 SER A CA 1
ATOM 844 C C . SER A 1 104 ? 6.308 -6.792 5.532 1.00 87.56 104 SER A C 1
ATOM 846 O O . SER A 1 104 ? 5.250 -7.343 5.837 1.00 87.56 104 SER A O 1
ATOM 848 N N . ARG A 1 105 ? 7.493 -7.275 5.918 1.00 87.62 105 ARG A N 1
ATOM 849 C CA . ARG A 1 105 ? 7.655 -8.472 6.749 1.00 87.62 105 ARG A CA 1
ATOM 850 C C . ARG A 1 105 ? 7.066 -8.283 8.144 1.00 87.62 105 ARG A C 1
ATOM 852 O O . ARG A 1 105 ? 6.369 -9.173 8.622 1.00 87.62 105 ARG A O 1
ATOM 859 N N . ALA A 1 106 ? 7.327 -7.148 8.791 1.00 84.62 106 ALA A N 1
ATOM 860 C CA . ALA A 1 106 ? 6.785 -6.854 10.115 1.00 84.62 106 ALA A CA 1
ATOM 861 C C . ALA A 1 106 ? 5.249 -6.852 10.102 1.00 84.62 106 ALA A C 1
ATOM 863 O O . ALA A 1 106 ? 4.619 -7.469 10.957 1.00 84.62 106 ALA A O 1
ATOM 864 N N . MET A 1 107 ? 4.645 -6.239 9.086 1.00 82.56 107 MET A N 1
ATOM 865 C CA . MET A 1 107 ? 3.195 -6.209 8.907 1.00 82.56 107 MET A CA 1
ATOM 866 C C . MET A 1 107 ? 2.597 -7.585 8.598 1.00 82.56 107 MET A C 1
ATOM 868 O O . MET A 1 107 ? 1.524 -7.900 9.107 1.00 82.56 107 MET A O 1
ATOM 872 N N . HIS A 1 108 ? 3.288 -8.425 7.821 1.00 84.31 108 HIS A N 1
ATOM 873 C CA . HIS A 1 108 ? 2.880 -9.817 7.613 1.00 84.31 108 HIS A CA 1
ATOM 874 C C . HIS A 1 108 ? 2.857 -10.601 8.936 1.00 84.31 108 HIS A C 1
ATOM 876 O O . HIS A 1 108 ? 1.897 -11.315 9.214 1.00 84.31 108 HIS A O 1
ATOM 882 N N . LEU A 1 109 ? 3.873 -10.422 9.789 1.00 83.38 109 LEU A N 1
ATOM 883 C CA . LEU A 1 109 ? 3.953 -11.079 11.101 1.00 83.38 109 LEU A CA 1
ATOM 884 C C . LEU A 1 109 ? 2.875 -10.605 12.085 1.00 83.38 109 LEU A C 1
ATOM 886 O O . LEU A 1 109 ? 2.484 -11.370 12.965 1.00 83.38 109 LEU A O 1
ATOM 890 N N . LEU A 1 110 ? 2.387 -9.369 11.946 1.00 82.25 110 LEU A N 1
ATOM 891 C CA . LEU A 1 110 ? 1.259 -8.869 12.737 1.00 82.25 110 LEU A CA 1
ATOM 892 C C . LEU A 1 110 ? -0.068 -9.550 12.368 1.00 82.25 110 LEU A C 1
ATOM 894 O O . LEU A 1 110 ? -0.975 -9.550 13.197 1.00 82.25 110 LEU A O 1
ATOM 898 N N . GLY A 1 111 ? -0.170 -10.142 11.171 1.00 80.19 111 GLY A N 1
ATOM 899 C CA . GLY A 1 111 ? -1.319 -10.947 10.754 1.00 80.19 111 GLY A CA 1
ATOM 900 C C . GLY A 1 111 ? -2.633 -10.171 10.730 1.00 80.19 111 GLY A C 1
ATOM 901 O O . GLY A 1 111 ? -3.656 -10.710 11.146 1.00 80.19 111 GLY A O 1
ATOM 902 N N . LEU A 1 112 ? -2.588 -8.909 10.296 1.00 82.44 112 LEU A N 1
ATOM 903 C CA . LEU A 1 112 ? -3.761 -8.041 10.298 1.00 82.44 112 LEU A CA 1
ATOM 904 C C . LEU A 1 112 ? -4.839 -8.553 9.341 1.00 82.44 112 LEU A C 1
ATOM 906 O O . LEU A 1 112 ? -4.537 -9.030 8.244 1.00 82.44 112 LEU A O 1
ATOM 910 N N . ASP A 1 113 ? -6.098 -8.407 9.729 1.00 84.19 113 ASP A N 1
ATOM 911 C CA . ASP A 1 113 ? -7.223 -8.782 8.880 1.00 84.19 113 ASP A CA 1
ATOM 912 C C . ASP A 1 113 ? -7.735 -7.632 7.990 1.00 84.19 113 ASP A C 1
ATOM 914 O O . ASP A 1 113 ? -7.289 -6.481 8.051 1.00 84.19 113 ASP A O 1
ATOM 918 N N . ASP A 1 114 ? -8.702 -7.949 7.124 1.00 82.94 114 ASP A N 1
ATOM 919 C CA . ASP A 1 114 ? -9.281 -6.999 6.170 1.00 82.94 114 ASP A CA 1
ATOM 920 C C . ASP A 1 114 ? -9.986 -5.797 6.828 1.00 82.94 114 ASP A C 1
ATOM 922 O O . ASP A 1 114 ? -10.252 -4.812 6.136 1.00 82.94 114 ASP A O 1
ATOM 926 N N . ALA A 1 115 ? -10.284 -5.845 8.131 1.00 86.44 115 ALA A N 1
ATOM 927 C CA . ALA A 1 115 ? -10.856 -4.738 8.892 1.00 86.44 115 ALA A CA 1
ATOM 928 C C . ALA A 1 115 ? -9.779 -3.876 9.569 1.00 86.44 115 ALA A C 1
ATOM 930 O O . ALA A 1 115 ? -9.919 -2.650 9.613 1.00 86.44 115 ALA A O 1
ATOM 931 N N . GLU A 1 116 ? -8.699 -4.484 10.061 1.00 87.12 116 GLU A N 1
ATOM 932 C CA . GLU A 1 116 ? -7.589 -3.785 10.714 1.00 87.12 116 GLU A CA 1
ATOM 933 C C . GLU A 1 116 ? -6.797 -2.908 9.730 1.00 87.12 116 GLU A C 1
ATOM 935 O O . GLU A 1 116 ? -6.443 -1.777 10.068 1.00 87.12 116 GLU A O 1
ATOM 940 N N . TYR A 1 117 ? -6.578 -3.364 8.491 1.00 83.44 117 TYR A N 1
ATOM 941 C CA . TYR A 1 117 ? -5.836 -2.587 7.486 1.00 83.44 117 TYR A CA 1
ATOM 942 C C . TYR A 1 117 ? -6.489 -1.231 7.144 1.00 83.44 117 TYR A C 1
ATOM 944 O O . TYR A 1 117 ? -5.808 -0.210 7.261 1.00 83.44 117 TYR A O 1
ATOM 952 N N . PRO A 1 118 ? -7.782 -1.151 6.755 1.00 85.31 118 PRO A N 1
ATOM 953 C CA . PRO A 1 118 ? -8.430 0.133 6.481 1.00 85.31 118 PRO A CA 1
ATOM 954 C C . PRO A 1 118 ? -8.488 1.063 7.697 1.00 85.31 118 PRO A C 1
ATOM 956 O O . PRO A 1 118 ? -8.480 2.281 7.531 1.00 85.31 118 PRO A O 1
ATOM 959 N N . LEU A 1 119 ? -8.537 0.512 8.915 1.00 89.44 119 LEU A N 1
ATOM 960 C CA . LEU A 1 119 ? -8.468 1.307 10.142 1.00 89.44 119 LEU A CA 1
ATOM 961 C C . LEU A 1 119 ? -7.083 1.929 10.330 1.00 89.44 119 LEU A C 1
ATOM 963 O O . LEU A 1 119 ? -7.002 3.123 10.601 1.00 89.44 119 LEU A O 1
ATOM 967 N N . LEU A 1 120 ? -6.001 1.168 10.137 1.00 87.31 120 LEU A N 1
ATOM 968 C CA . LEU A 1 120 ? -4.638 1.711 10.196 1.00 87.31 120 LEU A CA 1
ATOM 969 C C . LEU A 1 120 ? -4.383 2.767 9.118 1.00 87.31 120 LEU A C 1
ATOM 971 O O . LEU A 1 120 ? -3.745 3.780 9.402 1.00 87.31 120 LEU A O 1
ATOM 975 N N . ILE A 1 121 ? -4.916 2.561 7.911 1.00 85.19 121 ILE A N 1
ATOM 976 C CA . ILE A 1 121 ? -4.878 3.553 6.829 1.00 85.19 121 ILE A CA 1
ATOM 977 C C . ILE A 1 121 ? -5.600 4.834 7.262 1.00 85.19 121 ILE A C 1
ATOM 979 O O . ILE A 1 121 ? -5.006 5.909 7.232 1.00 85.19 121 ILE A O 1
ATOM 983 N N . ALA A 1 122 ? -6.842 4.730 7.745 1.00 88.19 122 ALA A N 1
ATOM 984 C CA . ALA A 1 122 ? -7.610 5.889 8.201 1.00 88.19 122 ALA A CA 1
ATOM 985 C C . ALA A 1 122 ? -6.896 6.646 9.335 1.00 88.19 122 ALA A C 1
ATOM 987 O O . ALA A 1 122 ? -6.792 7.870 9.287 1.00 88.19 122 ALA A O 1
ATOM 988 N N . ILE A 1 123 ? -6.347 5.929 10.322 1.00 90.19 123 ILE A N 1
ATOM 989 C CA . ILE A 1 123 ? -5.565 6.522 11.417 1.00 90.19 123 ILE A CA 1
ATOM 990 C C . ILE A 1 123 ? -4.345 7.266 10.865 1.00 90.19 123 ILE A C 1
ATOM 992 O O . ILE A 1 123 ? -4.073 8.389 11.285 1.00 90.19 123 ILE A O 1
ATOM 996 N N . ASN A 1 124 ? -3.624 6.676 9.908 1.00 87.44 124 ASN A N 1
ATOM 997 C CA . ASN A 1 124 ? -2.452 7.315 9.323 1.00 87.44 124 ASN A CA 1
ATOM 998 C C . ASN A 1 124 ? -2.797 8.574 8.508 1.00 87.44 124 ASN A C 1
ATOM 1000 O O . ASN A 1 124 ? -2.083 9.576 8.610 1.00 87.44 124 ASN A O 1
ATOM 1004 N N . ILE A 1 125 ? -3.890 8.542 7.742 1.00 86.50 125 ILE A N 1
ATOM 1005 C CA . ILE A 1 125 ? -4.387 9.699 6.983 1.00 86.50 125 ILE A CA 1
ATOM 1006 C C . ILE A 1 125 ? -4.689 10.857 7.941 1.00 86.50 125 ILE A C 1
ATOM 1008 O O . ILE A 1 125 ? -4.231 11.981 7.728 1.00 86.50 125 ILE A O 1
ATOM 1012 N N . PHE A 1 126 ? -5.388 10.589 9.045 1.00 89.88 126 PHE A N 1
ATOM 1013 C CA . PHE A 1 126 ? -5.707 11.597 10.058 1.00 89.88 126 PHE A CA 1
ATOM 1014 C C . PHE A 1 126 ? -4.556 11.818 11.056 1.00 89.88 126 PHE A C 1
ATOM 1016 O O . PHE A 1 126 ? -4.748 11.695 12.259 1.00 89.88 126 PHE A O 1
ATOM 1023 N N . SER A 1 127 ? -3.360 12.170 10.574 1.00 89.12 127 SER A N 1
ATOM 1024 C CA . SER A 1 127 ? -2.208 12.507 11.432 1.00 89.12 127 SER A CA 1
ATOM 1025 C C . SER A 1 127 ? -2.041 14.020 11.591 1.00 89.12 127 SER A C 1
ATOM 1027 O O . SER A 1 127 ? -1.777 14.725 10.616 1.00 89.12 127 SER A O 1
ATOM 1029 N N . ALA A 1 128 ? -2.148 14.526 12.821 1.00 88.38 128 ALA A N 1
ATOM 1030 C CA . ALA A 1 128 ? -2.033 15.956 13.117 1.00 88.38 128 ALA A CA 1
ATOM 1031 C C . ALA A 1 128 ? -0.594 16.498 13.009 1.00 88.38 128 ALA A C 1
ATOM 1033 O O . ALA A 1 128 ? -0.410 17.675 12.708 1.00 88.38 128 ALA A O 1
ATOM 1034 N N . ASP A 1 129 ? 0.416 15.633 13.152 1.00 89.25 129 ASP A N 1
ATOM 1035 C CA . ASP A 1 129 ? 1.845 15.987 13.085 1.00 89.25 129 ASP A CA 1
ATOM 1036 C C . ASP A 1 129 ? 2.361 16.270 11.661 1.00 89.25 129 ASP A C 1
ATOM 1038 O O . ASP A 1 129 ? 3.557 16.482 11.439 1.00 89.25 129 ASP A O 1
ATOM 1042 N N . ARG A 1 130 ? 1.482 16.247 10.653 1.00 86.31 130 ARG A N 1
ATOM 1043 C CA . ARG A 1 130 ? 1.864 16.560 9.274 1.00 86.31 130 ARG A CA 1
ATOM 1044 C C . ARG A 1 130 ? 2.227 18.048 9.160 1.00 86.31 130 ARG A C 1
ATOM 1046 O O . ARG A 1 130 ? 1.537 18.905 9.717 1.00 86.31 130 ARG A O 1
ATOM 1053 N N . PRO A 1 131 ? 3.276 18.397 8.394 1.00 85.50 131 PRO A N 1
ATOM 1054 C CA . PRO A 1 131 ? 3.625 19.794 8.180 1.00 85.50 131 PRO A CA 1
ATOM 1055 C C . PRO A 1 131 ? 2.451 20.546 7.536 1.00 85.50 131 PRO A C 1
ATOM 1057 O O . PRO A 1 131 ? 1.794 20.032 6.631 1.00 85.50 131 PRO A O 1
ATOM 1060 N N . ASN A 1 132 ? 2.232 21.791 7.968 1.00 89.56 132 ASN A N 1
ATOM 1061 C CA . ASN A 1 132 ? 1.195 22.710 7.470 1.00 89.56 132 ASN A CA 1
ATOM 1062 C C . ASN A 1 132 ? -0.259 22.393 7.872 1.00 89.56 132 ASN A C 1
ATOM 1064 O O . ASN A 1 132 ? -1.176 23.047 7.363 1.00 89.56 132 ASN A O 1
ATOM 1068 N N . VAL A 1 133 ? -0.497 21.456 8.796 1.00 89.19 133 VAL A N 1
ATOM 1069 C CA . VAL A 1 133 ? -1.827 21.262 9.395 1.00 89.19 133 VAL A CA 1
ATOM 1070 C C . VAL A 1 133 ? -2.219 22.513 10.186 1.00 89.19 133 VAL A C 1
ATOM 1072 O O . VAL A 1 133 ? -1.534 22.912 11.121 1.00 89.19 133 VAL A O 1
ATOM 1075 N N . GLN A 1 134 ? -3.329 23.141 9.792 1.00 93.31 134 GLN A N 1
ATOM 1076 C CA . GLN A 1 134 ? -3.800 24.392 10.402 1.00 93.31 134 GLN A CA 1
ATOM 1077 C C . GLN A 1 134 ? -4.577 24.160 11.702 1.00 93.31 134 GLN A C 1
ATOM 1079 O O . GLN A 1 134 ? -4.498 24.967 12.623 1.00 93.31 134 GLN A O 1
ATOM 1084 N N . GLU A 1 135 ? -5.319 23.052 11.790 1.00 95.00 135 GLU A N 1
ATOM 1085 C CA . GLU A 1 135 ? -6.183 22.737 12.935 1.00 95.00 135 GLU A CA 1
ATOM 1086 C C . GLU A 1 135 ? -5.888 21.329 13.495 1.00 95.00 135 GLU A C 1
ATOM 1088 O O . GLU A 1 135 ? -6.704 20.417 13.323 1.00 95.00 135 GLU A O 1
ATOM 1093 N N . PRO A 1 136 ? -4.743 21.129 14.181 1.00 93.88 136 PRO A N 1
ATOM 1094 C CA . PRO A 1 136 ? -4.318 19.822 14.697 1.00 93.88 136 PRO A CA 1
ATOM 1095 C C . PRO A 1 136 ? -5.384 19.128 15.552 1.00 93.88 136 PRO A C 1
ATOM 1097 O O . PRO A 1 136 ? -5.727 17.977 15.299 1.00 93.88 136 PRO A O 1
ATOM 1100 N N . SER A 1 137 ? -6.013 19.858 16.478 1.00 96.44 137 SER A N 1
ATOM 1101 C CA . SER A 1 137 ? -7.035 19.299 17.374 1.00 96.44 137 SER A CA 1
ATOM 1102 C C . SER A 1 137 ? -8.274 18.780 16.639 1.00 96.44 137 SER A C 1
ATOM 1104 O O . SER A 1 137 ? -8.928 17.850 17.103 1.00 96.44 137 SER A O 1
ATOM 1106 N N . ARG A 1 138 ? -8.618 19.351 15.474 1.00 95.62 138 ARG A N 1
ATOM 1107 C CA . ARG A 1 138 ? -9.715 18.825 14.646 1.00 95.62 138 ARG A CA 1
ATOM 1108 C C . ARG A 1 138 ? -9.303 17.550 13.923 1.00 95.62 138 ARG A C 1
ATOM 1110 O O . ARG A 1 138 ? -10.137 16.663 13.775 1.00 95.62 138 ARG A O 1
ATOM 1117 N N . VAL A 1 139 ? -8.048 17.453 13.485 1.00 94.12 139 VAL A N 1
ATOM 1118 C CA . VAL A 1 139 ? -7.507 16.229 12.877 1.00 94.12 139 VAL A CA 1
ATOM 1119 C C . VAL A 1 139 ? -7.481 15.097 13.903 1.00 94.12 139 VAL A C 1
ATOM 1121 O O . VAL A 1 139 ? -7.971 14.013 13.605 1.00 94.12 139 VAL A O 1
ATOM 1124 N N . GLU A 1 140 ? -7.032 15.362 15.130 1.00 95.56 140 GLU A N 1
ATOM 1125 C CA . GLU A 1 140 ? -7.073 14.393 16.237 1.00 95.56 140 GLU A CA 1
ATOM 1126 C C . GLU A 1 140 ? -8.506 13.948 16.549 1.00 95.56 140 GLU A C 1
ATOM 1128 O O . GLU A 1 140 ? -8.781 12.753 16.645 1.00 95.56 140 GLU A O 1
ATOM 1133 N N . ALA A 1 141 ? -9.455 14.888 16.617 1.00 96.75 141 ALA A N 1
ATOM 1134 C CA . ALA A 1 141 ? -10.863 14.560 16.832 1.00 96.75 141 ALA A CA 1
ATOM 1135 C C . ALA A 1 141 ? -11.461 13.699 15.701 1.00 96.75 141 ALA A C 1
ATOM 1137 O O . ALA A 1 141 ? -12.352 12.890 15.957 1.00 96.75 141 ALA A O 1
ATOM 1138 N N . LEU A 1 142 ? -10.982 13.847 14.459 1.00 95.38 142 LEU A N 1
ATOM 1139 C CA . LEU A 1 142 ? -11.362 12.988 13.330 1.00 95.38 142 LEU A CA 1
ATOM 1140 C C . LEU A 1 142 ? -10.668 11.621 13.368 1.00 95.38 142 LEU A C 1
ATOM 1142 O O . LEU A 1 142 ? -11.257 10.641 12.917 1.00 95.38 142 LEU A O 1
ATOM 1146 N N . GLN A 1 143 ? -9.446 11.544 13.895 1.00 96.12 143 GLN A N 1
ATOM 1147 C CA . GLN A 1 143 ? -8.688 10.301 14.048 1.00 96.12 143 GLN A CA 1
ATOM 1148 C C . GLN A 1 143 ? -9.271 9.412 15.157 1.00 96.12 143 GLN A C 1
ATOM 1150 O O . GLN A 1 143 ? -9.371 8.193 14.990 1.00 96.12 143 GLN A O 1
ATOM 1155 N N . GLN A 1 144 ? -9.685 10.027 16.268 1.00 96.50 144 GLN A N 1
ATOM 1156 C CA . GLN A 1 144 ? -10.089 9.365 17.510 1.00 96.50 144 GLN A CA 1
ATOM 1157 C C . GLN A 1 144 ? -11.093 8.207 17.319 1.00 96.50 144 GLN A C 1
ATOM 1159 O O . GLN A 1 144 ? -10.831 7.117 17.836 1.00 96.50 144 GLN A O 1
ATOM 1164 N N . PRO A 1 145 ? -12.181 8.340 16.527 1.00 97.00 145 PRO A N 1
ATOM 1165 C CA . PRO A 1 145 ? -13.134 7.247 16.331 1.00 97.00 145 PRO A CA 1
ATOM 1166 C C . PRO A 1 145 ? -12.506 5.995 15.704 1.00 97.00 145 PRO A C 1
ATOM 1168 O O . PRO A 1 145 ? -12.901 4.875 16.029 1.00 97.00 145 PRO A O 1
ATOM 1171 N N . TYR A 1 146 ? -11.523 6.156 14.812 1.00 95.25 146 TYR A N 1
ATOM 1172 C CA . TYR A 1 146 ? -10.853 5.033 14.150 1.00 95.25 146 TYR A CA 1
ATOM 1173 C C . TYR A 1 146 ? -9.905 4.298 15.099 1.00 95.25 146 TYR A C 1
ATOM 1175 O O . TYR A 1 146 ? -9.861 3.066 15.077 1.00 95.25 146 TYR A O 1
ATOM 1183 N N . VAL A 1 147 ? -9.204 5.033 15.970 1.00 94.81 147 VAL A N 1
ATOM 1184 C CA . VAL A 1 147 ? -8.356 4.456 17.026 1.00 94.81 147 VAL A CA 1
ATOM 1185 C C . VAL A 1 147 ? -9.205 3.639 18.000 1.00 94.81 147 VAL A C 1
ATOM 1187 O O . VAL A 1 147 ? -8.906 2.472 18.261 1.00 94.81 147 VAL A O 1
ATOM 1190 N N . GLU A 1 148 ? -10.307 4.211 18.484 1.00 95.75 148 GLU A N 1
ATOM 1191 C CA . GLU A 1 148 ? -11.232 3.535 19.400 1.00 95.75 148 GLU A CA 1
ATOM 1192 C C . GLU A 1 148 ? -11.857 2.283 18.774 1.00 95.75 148 GLU A C 1
ATOM 1194 O O . GLU A 1 148 ? -11.983 1.246 19.435 1.00 95.75 148 GLU A O 1
ATOM 1199 N N . ALA A 1 149 ? -12.206 2.341 17.486 1.00 94.62 149 ALA A N 1
ATOM 1200 C CA . ALA A 1 149 ? -12.738 1.193 16.766 1.00 94.62 149 ALA A CA 1
ATOM 1201 C C . ALA A 1 149 ? -11.705 0.078 16.583 1.00 94.62 149 ALA A C 1
ATOM 1203 O O . ALA A 1 149 ? -12.062 -1.087 16.756 1.00 94.62 149 ALA A O 1
ATOM 1204 N N . LEU A 1 150 ? -10.444 0.407 16.286 1.00 91.81 150 LEU A N 1
ATOM 1205 C CA . LEU A 1 150 ? -9.371 -0.584 16.185 1.00 91.81 150 LEU A CA 1
ATOM 1206 C C . LEU A 1 150 ? -9.132 -1.282 17.528 1.00 91.81 150 LEU A C 1
ATOM 1208 O O . LEU A 1 150 ? -9.096 -2.510 17.584 1.00 91.81 150 LEU A O 1
ATOM 1212 N N . LEU A 1 151 ? -9.039 -0.519 18.621 1.00 92.31 151 LEU A N 1
ATOM 1213 C CA . LEU A 1 151 ? -8.885 -1.078 19.967 1.00 92.31 151 LEU A CA 1
ATOM 1214 C C . LEU A 1 151 ? -10.067 -1.981 20.334 1.00 92.31 151 LEU A C 1
ATOM 1216 O O . LEU A 1 151 ? -9.873 -3.117 20.767 1.00 92.31 151 LEU A O 1
ATOM 1220 N N . SER A 1 152 ? -11.293 -1.513 20.097 1.00 92.75 152 SER A N 1
ATOM 1221 C CA . SER A 1 152 ? -12.512 -2.281 20.370 1.00 92.75 152 SER A CA 1
ATOM 1222 C C . SER A 1 152 ? -12.573 -3.578 19.563 1.00 92.75 152 SER A C 1
ATOM 1224 O O . SER A 1 152 ? -12.921 -4.624 20.111 1.00 92.75 152 SER A O 1
ATOM 1226 N N . TYR A 1 153 ? -12.204 -3.528 18.281 1.00 90.44 153 TYR A N 1
ATOM 1227 C CA . TYR A 1 153 ? -12.189 -4.688 17.392 1.00 90.44 153 TYR A CA 1
ATOM 1228 C C . TYR A 1 153 ? -11.197 -5.755 17.873 1.00 90.44 153 TYR A C 1
ATOM 1230 O O . TYR A 1 153 ? -11.569 -6.918 18.036 1.00 90.44 153 TYR A O 1
ATOM 1238 N N . ARG A 1 154 ? -9.964 -5.355 18.214 1.00 86.56 154 ARG A N 1
ATOM 1239 C CA . ARG A 1 154 ? -8.933 -6.281 18.713 1.00 86.56 154 ARG A CA 1
ATOM 1240 C C . ARG A 1 154 ? -9.263 -6.849 20.092 1.00 86.56 154 ARG A C 1
ATOM 1242 O O . ARG A 1 154 ? -9.014 -8.027 20.341 1.00 86.56 154 ARG A O 1
ATOM 1249 N N . HIS A 1 155 ? -9.873 -6.058 20.975 1.00 86.44 155 HIS A N 1
ATOM 1250 C CA . HIS A 1 155 ? -10.342 -6.554 22.271 1.00 86.44 155 HIS A CA 1
ATOM 1251 C C . HIS A 1 155 ? -11.447 -7.608 22.126 1.00 86.44 155 HIS A C 1
ATOM 1253 O O . HIS A 1 155 ? -11.410 -8.622 22.824 1.00 86.44 155 HIS A O 1
ATOM 1259 N N . GLN A 1 156 ? -12.394 -7.416 21.204 1.00 79.19 156 GLN A N 1
ATOM 1260 C CA . GLN A 1 156 ? -13.460 -8.386 20.925 1.00 79.19 156 GLN A CA 1
ATOM 1261 C C . GLN A 1 156 ? -12.922 -9.661 20.263 1.00 79.19 156 GLN A C 1
ATOM 1263 O O . GLN A 1 156 ? -13.314 -10.762 20.647 1.00 79.19 156 GLN A O 1
ATOM 1268 N N . ALA A 1 157 ? -11.971 -9.535 19.334 1.00 68.38 157 ALA A N 1
ATOM 1269 C CA . ALA A 1 157 ? -11.295 -10.678 18.721 1.00 68.38 157 ALA A CA 1
ATOM 1270 C C . ALA A 1 157 ? -10.503 -11.521 19.742 1.00 68.38 157 ALA A C 1
ATOM 1272 O O . ALA A 1 157 ? -10.394 -12.734 19.585 1.00 68.38 157 ALA A O 1
ATOM 1273 N N . ALA A 1 158 ? -9.997 -10.899 20.814 1.00 64.44 158 ALA A N 1
ATOM 1274 C CA . ALA A 1 158 ? -9.304 -11.582 21.906 1.00 64.44 158 ALA A CA 1
ATOM 1275 C C . ALA A 1 158 ? -10.242 -12.222 22.952 1.00 64.44 158 ALA A C 1
ATOM 1277 O O . ALA A 1 158 ? -9.800 -13.075 23.721 1.00 64.44 158 ALA A O 1
ATOM 1278 N N . THR A 1 159 ? -11.518 -11.819 23.009 1.00 61.00 159 THR A N 1
ATOM 1279 C CA . THR A 1 159 ? -12.484 -12.262 24.038 1.00 61.00 159 THR A CA 1
ATOM 1280 C C . THR A 1 159 ? -13.642 -13.117 23.507 1.00 61.00 159 THR A C 1
ATOM 1282 O O . THR A 1 159 ? -14.354 -13.720 24.310 1.00 61.00 159 THR A O 1
ATOM 1285 N N . GLY A 1 160 ? -13.821 -13.242 22.188 1.00 47.72 160 GLY A N 1
ATOM 1286 C CA . GLY A 1 160 ? -14.831 -14.105 21.558 1.00 47.72 160 GLY A CA 1
ATOM 1287 C C . GLY A 1 160 ? -14.233 -15.240 20.712 1.00 47.72 160 GLY A C 1
ATOM 1288 O O . GLY A 1 160 ? -13.094 -15.140 20.256 1.00 47.72 160 GLY A O 1
ATOM 1289 N N . PRO A 1 161 ? -14.978 -16.337 20.449 1.00 45.31 161 PRO A N 1
ATOM 1290 C CA . PRO A 1 161 ? -14.577 -17.286 19.418 1.00 45.31 161 PRO A CA 1
ATOM 1291 C C . PRO A 1 161 ? -14.595 -16.555 18.070 1.00 45.31 161 PRO A C 1
ATOM 1293 O O . PRO A 1 161 ? -15.619 -15.985 17.701 1.00 45.31 161 PRO A O 1
ATOM 1296 N N . ALA A 1 162 ? -13.446 -16.547 17.387 1.00 48.09 162 ALA A N 1
ATOM 1297 C CA . ALA A 1 162 ? -13.189 -15.841 16.128 1.00 48.09 162 ALA A CA 1
ATOM 1298 C C . ALA A 1 162 ? -14.440 -15.704 15.229 1.00 48.09 162 ALA A C 1
ATOM 1300 O O . ALA A 1 162 ? -15.030 -16.735 14.877 1.00 48.09 162 ALA A O 1
ATOM 1301 N N . PRO A 1 163 ? -14.840 -14.482 14.821 1.00 46.66 163 PRO A N 1
ATOM 1302 C CA . PRO A 1 163 ? -15.885 -14.320 13.824 1.00 46.66 163 PRO A CA 1
ATOM 1303 C C . PRO A 1 163 ? -15.410 -14.987 12.533 1.00 46.66 163 PRO A C 1
ATOM 1305 O O . PRO A 1 163 ? -14.341 -14.670 12.013 1.00 46.66 163 PRO A O 1
ATOM 1308 N N . LEU A 1 164 ? -16.181 -15.954 12.038 1.00 45.56 164 LEU A N 1
ATOM 1309 C CA . LEU A 1 164 ? -15.909 -16.581 10.750 1.00 45.56 164 LEU A CA 1
ATOM 1310 C C . LEU A 1 164 ? -15.926 -15.500 9.656 1.00 45.56 164 LEU A C 1
ATOM 1312 O O . LEU A 1 164 ? -16.872 -14.706 9.616 1.00 45.56 164 LEU A O 1
ATOM 1316 N N . PRO A 1 165 ? -14.933 -15.470 8.753 1.00 45.09 165 PRO A N 1
ATOM 1317 C CA . PRO A 1 165 ? -14.959 -14.558 7.625 1.00 45.09 165 PRO A CA 1
ATOM 1318 C C . PRO A 1 165 ? -16.140 -14.919 6.717 1.00 45.09 165 PRO A C 1
ATOM 1320 O O . PRO A 1 165 ? -16.165 -15.965 6.065 1.00 45.09 165 PRO A O 1
ATOM 1323 N N . ALA A 1 166 ? -17.136 -14.038 6.665 1.00 46.66 166 ALA A N 1
ATOM 1324 C CA . ALA A 1 166 ? -18.131 -14.040 5.608 1.00 46.66 166 ALA A CA 1
ATOM 1325 C C . ALA A 1 166 ? -17.441 -13.555 4.327 1.00 46.66 166 ALA A C 1
ATOM 1327 O O . ALA A 1 166 ? -17.379 -12.350 4.101 1.00 46.66 166 ALA A O 1
ATOM 1328 N N . ASN A 1 167 ? -16.829 -14.492 3.589 1.00 37.34 167 ASN A N 1
ATOM 1329 C CA . ASN A 1 167 ? -16.653 -14.538 2.125 1.00 37.34 167 ASN A CA 1
ATOM 1330 C C . ASN A 1 167 ? -15.487 -15.473 1.747 1.00 37.34 167 ASN A C 1
ATOM 1332 O O . ASN A 1 167 ? -14.453 -15.047 1.241 1.00 37.34 167 ASN A O 1
ATOM 1336 N N . ALA A 1 168 ? -15.676 -16.779 1.944 1.00 34.88 168 ALA A N 1
ATOM 1337 C CA . ALA A 1 168 ? -14.878 -17.804 1.274 1.00 34.88 168 ALA A CA 1
ATOM 1338 C C . ALA A 1 168 ? -15.439 -18.042 -0.140 1.00 34.88 168 ALA A C 1
ATOM 1340 O O . ALA A 1 168 ? -16.081 -19.053 -0.391 1.00 34.88 168 ALA A O 1
ATOM 1341 N N . HIS A 1 169 ? -15.278 -17.072 -1.042 1.00 33.09 169 HIS A N 1
ATOM 1342 C CA . HIS A 1 169 ? -15.519 -17.258 -2.478 1.00 33.09 169 HIS A CA 1
ATOM 1343 C C . HIS A 1 169 ? -14.838 -16.136 -3.276 1.00 33.09 169 HIS A C 1
ATOM 1345 O O . HIS A 1 169 ? -15.510 -15.290 -3.840 1.00 33.09 169 HIS A O 1
ATOM 1351 N N . GLU A 1 170 ? -13.501 -16.095 -3.264 1.00 37.31 170 GLU A N 1
ATOM 1352 C CA . GLU A 1 170 ? -12.646 -15.640 -4.384 1.00 37.31 170 GLU A CA 1
ATOM 1353 C C . GLU A 1 170 ? -11.172 -15.594 -3.941 1.00 37.31 170 GLU A C 1
ATOM 1355 O O . GLU A 1 170 ? -10.594 -14.536 -3.726 1.00 37.31 170 GLU A O 1
ATOM 1360 N N . ALA A 1 171 ? -10.550 -16.761 -3.793 1.00 33.78 171 ALA A N 1
ATOM 1361 C CA . ALA A 1 171 ? -9.119 -16.958 -4.027 1.00 33.78 171 ALA A CA 1
ATOM 1362 C C . ALA A 1 171 ? -8.866 -18.465 -4.013 1.00 33.78 171 ALA A C 1
ATOM 1364 O O . ALA A 1 171 ? -9.112 -19.138 -3.014 1.00 33.78 171 ALA A O 1
ATOM 1365 N N . GLY A 1 172 ? -8.441 -19.007 -5.150 1.00 33.41 172 GLY A N 1
ATOM 1366 C CA . GLY A 1 172 ? -7.967 -20.379 -5.238 1.00 33.41 172 GLY A CA 1
ATOM 1367 C C . GLY A 1 172 ? -6.598 -20.508 -4.581 1.00 33.41 172 GLY A C 1
ATOM 1368 O O . GLY A 1 172 ? -5.601 -20.560 -5.285 1.00 33.41 172 GLY A O 1
ATOM 1369 N N . GLU A 1 173 ? -6.563 -20.581 -3.254 1.00 33.12 173 GLU A N 1
ATOM 1370 C CA . GLU A 1 173 ? -5.419 -21.077 -2.486 1.00 33.12 173 GLU A CA 1
ATOM 1371 C C . GLU A 1 173 ? -5.929 -22.032 -1.394 1.00 33.12 173 GLU A C 1
ATOM 1373 O O . GLU A 1 173 ? -6.896 -21.713 -0.694 1.00 33.12 173 GLU A O 1
ATOM 1378 N N . PRO A 1 174 ? -5.347 -23.237 -1.250 1.00 28.27 174 PRO A N 1
ATOM 1379 C CA . PRO A 1 174 ? -5.785 -24.181 -0.235 1.00 28.27 174 PRO A CA 1
ATOM 1380 C C . PRO A 1 174 ? -5.379 -23.677 1.154 1.00 28.27 174 PRO A C 1
ATOM 1382 O O . PRO A 1 174 ? -4.205 -23.444 1.432 1.00 28.27 174 PRO A O 1
ATOM 1385 N N . ALA A 1 175 ? -6.364 -23.544 2.044 1.00 33.59 175 ALA A N 1
ATOM 1386 C CA . ALA A 1 175 ? -6.158 -23.199 3.444 1.00 33.59 175 ALA A CA 1
ATOM 1387 C C . ALA A 1 175 ? -5.189 -24.190 4.117 1.00 33.59 175 ALA A C 1
ATOM 1389 O O . ALA A 1 175 ? -5.532 -25.352 4.349 1.00 33.59 175 ALA A O 1
ATOM 1390 N N . HIS A 1 176 ? -3.977 -23.735 4.446 1.00 33.19 176 HIS A N 1
ATOM 1391 C CA . HIS A 1 176 ? -3.001 -24.539 5.176 1.00 33.19 176 HIS A CA 1
ATOM 1392 C C . HIS A 1 176 ? -3.313 -24.494 6.688 1.00 33.19 176 HIS A C 1
ATOM 1394 O O . HIS A 1 176 ? -3.390 -23.411 7.277 1.00 33.19 176 HIS A O 1
ATOM 1400 N N . PRO A 1 177 ? -3.494 -25.639 7.371 1.00 32.94 177 PRO A N 1
ATOM 1401 C CA . PRO A 1 177 ? -3.971 -25.656 8.746 1.00 32.94 177 PRO A CA 1
ATOM 1402 C C . PRO A 1 177 ? -2.778 -25.565 9.696 1.00 32.94 177 PRO A C 1
ATOM 1404 O O . PRO A 1 177 ? -2.220 -26.601 10.054 1.00 32.94 177 PRO A O 1
ATOM 1407 N N . ARG A 1 178 ? -2.324 -24.365 10.097 1.00 37.75 178 ARG A N 1
ATOM 1408 C CA . ARG A 1 178 ? -1.310 -24.312 11.175 1.00 37.75 178 ARG A CA 1
ATOM 1409 C C . ARG A 1 178 ? -1.142 -23.066 12.041 1.00 37.75 178 ARG A C 1
ATOM 1411 O O . ARG A 1 178 ? -0.353 -23.137 12.974 1.00 37.75 178 ARG A O 1
ATOM 1418 N N . PHE A 1 179 ? -1.913 -21.998 11.871 1.00 34.47 179 PHE A N 1
ATOM 1419 C CA . PHE A 1 179 ? -1.791 -20.825 12.750 1.00 34.47 179 PHE A CA 1
ATOM 1420 C C . PHE A 1 179 ? -3.066 -20.574 13.551 1.00 34.47 179 PHE A C 1
ATOM 1422 O O . PHE A 1 179 ? -3.813 -19.629 13.338 1.00 34.47 179 PHE A O 1
ATOM 1429 N N . ARG A 1 180 ? -3.308 -21.467 14.514 1.00 33.44 180 ARG A N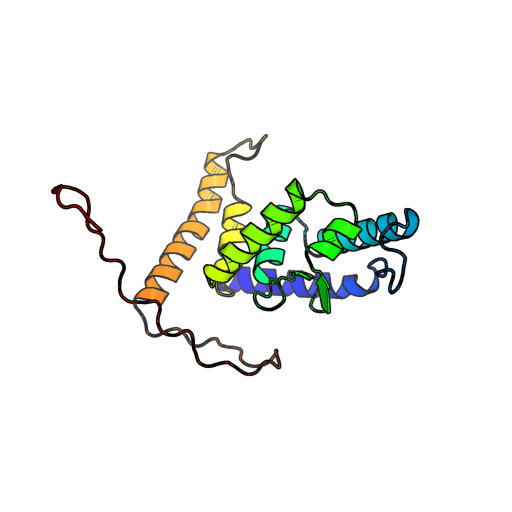 1
ATOM 1430 C CA . ARG A 1 180 ? -4.239 -21.240 15.627 1.00 33.44 180 ARG A CA 1
ATOM 1431 C C . ARG A 1 180 ? -3.555 -21.622 16.941 1.00 33.44 180 ARG A C 1
ATOM 1433 O O . ARG A 1 180 ? -4.029 -22.485 17.664 1.00 33.44 180 ARG A O 1
ATOM 1440 N N . ALA A 1 181 ? -2.378 -21.048 17.194 1.00 34.38 181 ALA A N 1
ATOM 1441 C CA . ALA A 1 181 ? -1.623 -21.264 18.430 1.00 34.38 181 ALA A CA 1
ATOM 1442 C C . ALA A 1 181 ? -0.602 -20.141 18.687 1.00 34.38 181 ALA A C 1
ATOM 1444 O O . ALA A 1 181 ? 0.582 -20.403 18.824 1.00 34.38 181 ALA A O 1
ATOM 1445 N N . LEU A 1 182 ? -1.047 -18.886 18.742 1.00 33.38 182 LEU A N 1
ATOM 1446 C CA . LEU A 1 182 ? -0.267 -17.776 19.312 1.00 33.38 182 LEU A CA 1
ATOM 1447 C C . LEU A 1 182 ? -1.226 -16.914 20.139 1.00 33.38 182 LEU A C 1
ATOM 1449 O O . LEU A 1 182 ? -1.580 -15.796 19.795 1.00 33.38 182 LEU A O 1
ATOM 1453 N N . GLY A 1 183 ? -1.735 -17.523 21.206 1.00 31.86 183 GLY A N 1
ATOM 1454 C CA . GLY A 1 183 ? -2.710 -16.928 22.114 1.00 31.86 183 GLY A CA 1
ATOM 1455 C C . GLY A 1 183 ? -2.612 -17.542 23.504 1.00 31.86 183 GLY A C 1
ATOM 1456 O O . GLY A 1 183 ? -3.625 -17.906 24.081 1.00 31.86 183 GLY A O 1
ATOM 1457 N N . ALA A 1 184 ? -1.393 -17.748 24.003 1.00 36.44 184 ALA A N 1
ATOM 1458 C CA . ALA A 1 184 ? -1.122 -18.044 25.407 1.00 36.44 184 ALA A CA 1
ATOM 1459 C C . ALA A 1 184 ? 0.379 -17.872 25.665 1.00 36.44 184 ALA A C 1
ATOM 1461 O O . ALA A 1 184 ? 1.181 -18.613 25.105 1.00 36.44 184 ALA A O 1
ATOM 1462 N N . GLY A 1 185 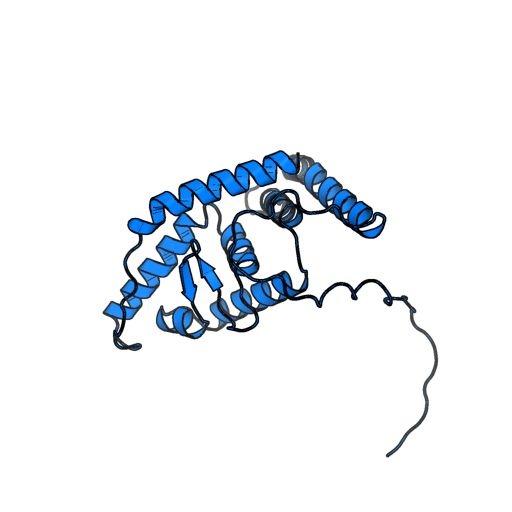? 0.754 -16.915 26.515 1.00 32.88 185 GLY A N 1
ATOM 1463 C CA . GLY A 1 185 ? 2.107 -16.855 27.076 1.00 32.88 185 GLY A CA 1
ATOM 1464 C C . GLY A 1 185 ? 2.893 -15.576 26.806 1.00 32.88 185 GLY A C 1
ATOM 1465 O O . GLY A 1 185 ? 4.037 -15.651 26.383 1.00 32.88 185 GLY A O 1
ATOM 1466 N N . LEU A 1 186 ? 2.330 -14.408 27.115 1.00 31.48 186 LEU A N 1
ATOM 1467 C CA . LEU A 1 186 ? 3.146 -13.255 27.507 1.00 31.48 186 LEU A CA 1
ATOM 1468 C C . LEU A 1 186 ? 2.694 -12.820 28.902 1.00 31.48 186 LEU A C 1
ATOM 1470 O O . LEU A 1 186 ? 1.916 -11.886 29.072 1.00 31.48 186 LEU A O 1
ATOM 1474 N N . CYS A 1 187 ? 3.139 -13.576 29.908 1.00 28.59 187 CYS A N 1
ATOM 1475 C CA . CYS A 1 187 ? 3.091 -13.127 31.291 1.00 28.59 187 CYS A CA 1
ATOM 1476 C C . CYS A 1 187 ? 4.230 -12.122 31.476 1.00 28.59 187 CYS A C 1
ATOM 1478 O O . CYS A 1 187 ? 5.402 -12.477 31.369 1.00 28.59 187 CYS A O 1
ATOM 1480 N N . PHE A 1 188 ? 3.872 -10.865 31.717 1.00 29.05 188 PHE A N 1
ATOM 1481 C CA . PHE A 1 188 ? 4.800 -9.834 32.159 1.00 29.05 188 PHE A CA 1
ATOM 1482 C C . PHE A 1 188 ? 5.379 -10.219 33.527 1.00 29.05 188 PHE A C 1
ATOM 1484 O O . PHE A 1 188 ? 4.627 -10.420 34.479 1.00 29.05 188 PHE A O 1
ATOM 1491 N N . THR A 1 189 ? 6.705 -10.253 33.649 1.00 29.30 189 THR A N 1
ATOM 1492 C CA . THR A 1 189 ? 7.395 -10.115 34.938 1.00 29.30 189 THR A CA 1
ATOM 1493 C C . THR A 1 189 ? 8.370 -8.947 34.839 1.00 29.30 189 THR A C 1
ATOM 1495 O O . THR A 1 189 ? 9.344 -8.995 34.090 1.00 29.30 189 THR A O 1
ATOM 1498 N N . THR A 1 190 ? 8.069 -7.872 35.564 1.00 29.39 190 THR A N 1
ATOM 1499 C CA . THR A 1 190 ? 8.951 -6.723 35.827 1.00 29.39 190 THR A CA 1
ATOM 1500 C C . THR A 1 190 ? 10.076 -7.079 36.821 1.00 29.39 190 THR A C 1
ATOM 1502 O O . THR A 1 190 ? 10.011 -8.131 37.454 1.00 29.39 190 THR A O 1
ATOM 1505 N N . PRO A 1 191 ? 11.129 -6.242 36.937 1.00 40.03 191 PRO A N 1
ATOM 1506 C CA . PRO A 1 191 ? 12.500 -6.686 37.188 1.00 40.03 191 PRO A CA 1
ATOM 1507 C C . PRO A 1 191 ? 12.916 -6.644 38.667 1.00 40.03 191 PRO A C 1
ATOM 1509 O O . PRO A 1 191 ? 12.519 -5.744 39.404 1.00 40.03 191 PRO A O 1
ATOM 1512 N N . GLY A 1 192 ? 13.808 -7.556 39.066 1.00 31.16 192 GLY A N 1
ATOM 1513 C CA . GLY A 1 192 ? 14.559 -7.470 40.322 1.00 31.16 192 GLY A CA 1
ATOM 1514 C C . GLY A 1 192 ? 15.079 -8.823 40.816 1.00 31.16 192 GLY A C 1
ATOM 1515 O O . GLY A 1 192 ? 14.270 -9.715 41.025 1.00 31.16 192 GLY A O 1
ATOM 1516 N N . GLN A 1 193 ? 16.401 -8.903 41.063 1.00 30.11 193 GLN A N 1
ATOM 1517 C CA . GLN A 1 193 ? 17.151 -10.015 41.702 1.00 30.11 193 GLN A CA 1
ATOM 1518 C C . GLN A 1 193 ? 17.254 -11.286 40.828 1.00 30.11 193 GLN A C 1
ATOM 1520 O O . GLN A 1 193 ? 16.280 -11.705 40.230 1.00 30.11 193 GLN A O 1
ATOM 1525 N N . GLU A 1 194 ? 18.373 -11.974 40.607 1.00 30.67 194 GLU A N 1
ATOM 1526 C CA . GLU A 1 194 ? 19.720 -12.089 41.186 1.00 30.67 194 GLU A CA 1
ATOM 1527 C C . GLU A 1 194 ? 20.597 -12.647 40.033 1.00 30.67 194 GLU A C 1
ATOM 1529 O O . GLU A 1 194 ? 20.181 -13.547 39.311 1.00 30.67 194 GLU A O 1
ATOM 1534 N N . ALA A 1 195 ? 21.711 -12.028 39.639 1.00 30.83 195 ALA A N 1
ATOM 1535 C CA . ALA A 1 195 ? 23.060 -12.416 40.062 1.00 30.83 195 ALA A CA 1
ATOM 1536 C C . ALA A 1 195 ? 23.214 -13.881 40.530 1.00 30.83 195 ALA A C 1
ATOM 1538 O O . ALA A 1 195 ? 22.959 -14.162 41.692 1.00 30.83 195 ALA A O 1
ATOM 1539 N N . ALA A 1 196 ? 23.723 -14.772 39.669 1.00 28.69 196 ALA A N 1
ATOM 1540 C CA . ALA A 1 196 ? 24.906 -15.609 39.931 1.00 28.69 196 ALA A CA 1
ATOM 1541 C C . ALA A 1 196 ? 25.028 -16.792 38.951 1.00 28.69 196 ALA A C 1
ATOM 1543 O O . ALA A 1 196 ? 24.045 -17.395 38.540 1.00 28.69 196 ALA A O 1
ATOM 1544 N N . ALA A 1 197 ? 26.294 -17.152 38.729 1.00 30.88 197 ALA A N 1
ATOM 1545 C CA . ALA A 1 197 ? 26.825 -18.439 38.279 1.00 30.88 197 ALA A CA 1
ATOM 1546 C C . ALA A 1 197 ? 26.880 -18.685 36.751 1.00 30.88 197 ALA A C 1
ATOM 1548 O O . ALA A 1 197 ? 25.874 -18.966 36.119 1.00 30.88 197 ALA A O 1
ATOM 1549 N N . PHE A 1 198 ? 27.992 -18.373 36.069 1.00 24.94 198 PHE A N 1
ATOM 1550 C CA . PHE A 1 198 ? 29.278 -19.107 35.954 1.00 24.94 198 PHE A CA 1
ATOM 1551 C C . PHE A 1 198 ? 29.213 -20.426 35.160 1.00 24.94 198 PHE A C 1
ATOM 1553 O O . PHE A 1 198 ? 28.553 -21.356 35.602 1.00 24.94 198 PHE A O 1
ATOM 1560 N N . ALA A 1 199 ? 30.065 -20.484 34.119 1.00 25.69 199 ALA A N 1
ATOM 1561 C CA . ALA A 1 199 ? 30.749 -21.656 33.538 1.00 25.69 199 ALA A CA 1
ATOM 1562 C C . ALA A 1 199 ? 29.859 -22.733 32.872 1.00 25.69 199 ALA A C 1
ATOM 1564 O O . ALA A 1 199 ? 28.831 -23.122 33.404 1.00 25.69 199 ALA A O 1
ATOM 1565 N N . VAL A 1 200 ? 30.167 -23.273 31.692 1.00 34.53 200 VAL A N 1
ATOM 1566 C CA . VAL A 1 200 ? 31.433 -23.562 30.988 1.00 34.53 200 VAL A CA 1
ATOM 1567 C C . VAL A 1 200 ? 31.215 -23.364 29.489 1.00 34.53 200 VAL A C 1
ATOM 1569 O O . VAL A 1 200 ? 30.091 -23.664 29.030 1.00 34.53 200 VAL A O 1
#

Sequence (200 aa):
MIQQLVAVQLQCNKRSFSDQPKVTPWPLGADPHSRDARQQRLAHLTELAIISVQEIVDFANQAARRYNHETECITFLKDFTYSKDDFHSAGLQVEFINPIFEFSRAMHLLGLDDAEYPLLIAINIFSADRPNVQEPSRVEALQQPYVEALLSYRHQAATGPAPLPANAHEAGEPAHPRFRALGAGLCFTTPGQEAAAFAV

InterPro domains:
  IPR000536 Nuclear hormone receptor, ligand-binding domain [PF00104] (77-154)
  IPR000536 Nuclear hormone receptor, ligand-binding domain [PS51843] (1-200)
  IPR023257 Liver X receptor [PR02034] (75-90)
  IPR023257 Liver X receptor [PR02034] (102-115)
  IPR035500 Nuclear hormone receptor-like domain superfamily [G3DSA:1.10.565.10] (1-62)
  IPR035500 Nuclear hormone receptor-like domain superfamily [G3DSA:1.10.565.10] (63-177)
  IPR035500 Nuclear hormone receptor-like domain superfamily [SSF48508] (1-156)
  IPR050234 Nuclear hormone receptor family NR1 subfamily [PTHR24082] (63-155)

Foldseek 3Di:
DLVVLLVVLVVLLVQLLVCVVVAQDQDPPDDLPDPVNLCSLLSRVVSLCVSQCPDNVSSLLQQLVQQDPVQLWGDTSNPRIDHLSSCVSNVDDPVVSVVSSVSSVVSVVVVDDSRLSSLVVQLVVLQLPDPPRPCSVVSCVSNVVSVVVNVVVVVCCLVDDHDDDPDPPDDPDDDDPDPPPPNDDDDDDDDDDDDDDDDD

Organism: Microtus ochrogaster (NCBI:txid79684)